Protein AF-A0A914LAG6-F1 (afdb_monomer)

Structure (mmCIF, N/CA/C/O backbone):
data_AF-A0A914LAG6-F1
#
_entry.id   AF-A0A914LAG6-F1
#
loop_
_atom_site.group_PDB
_atom_site.id
_atom_site.type_symbol
_atom_site.label_atom_id
_atom_site.label_alt_id
_atom_site.label_comp_id
_atom_site.label_asym_id
_atom_site.label_entity_id
_atom_site.label_seq_id
_atom_site.pdbx_PDB_ins_code
_atom_site.Cartn_x
_atom_site.Cartn_y
_atom_site.Cartn_z
_atom_site.occupancy
_atom_site.B_iso_or_equiv
_atom_site.auth_seq_id
_atom_site.auth_comp_id
_atom_site.auth_asym_id
_atom_site.auth_atom_id
_atom_site.pdbx_PDB_model_num
ATOM 1 N N . MET A 1 1 ? -37.462 -27.173 -1.523 1.00 44.88 1 MET A N 1
ATOM 2 C CA . MET A 1 1 ? -37.399 -26.013 -2.437 1.00 44.88 1 MET A CA 1
ATOM 3 C C . MET A 1 1 ? -36.497 -24.870 -1.953 1.00 44.88 1 MET A C 1
ATOM 5 O O . MET A 1 1 ? -36.162 -24.031 -2.770 1.00 44.88 1 MET A O 1
ATOM 9 N N . ALA A 1 2 ? -36.039 -24.822 -0.689 1.00 43.31 2 ALA A N 1
ATOM 10 C CA . ALA A 1 2 ? -35.106 -23.771 -0.237 1.00 43.31 2 ALA A CA 1
ATOM 11 C C . ALA A 1 2 ? -33.643 -23.971 -0.700 1.00 43.31 2 ALA A C 1
ATOM 13 O O . ALA A 1 2 ? -32.907 -22.998 -0.812 1.00 43.31 2 ALA A O 1
ATOM 14 N N . CYS A 1 3 ? -33.227 -25.206 -1.017 1.00 47.69 3 CYS A N 1
ATOM 15 C CA . CYS A 1 3 ? -31.874 -25.479 -1.523 1.00 47.69 3 CYS A CA 1
ATOM 16 C C . CYS A 1 3 ? -31.691 -25.149 -3.015 1.00 47.69 3 CYS A C 1
ATOM 18 O O . CYS A 1 3 ? -30.562 -24.953 -3.446 1.00 47.69 3 CYS A O 1
ATOM 20 N N . ASP A 1 4 ? -32.769 -25.044 -3.799 1.00 41.31 4 ASP A N 1
ATOM 21 C CA . ASP A 1 4 ? -32.666 -24.804 -5.249 1.00 41.31 4 ASP A CA 1
ATOM 22 C C . ASP A 1 4 ? -32.461 -23.319 -5.584 1.00 41.31 4 ASP A C 1
ATOM 24 O O . ASP A 1 4 ? -31.810 -22.982 -6.569 1.00 41.31 4 ASP A O 1
ATOM 28 N N . ILE A 1 5 ? -32.927 -22.420 -4.711 1.00 46.31 5 ILE A N 1
ATOM 29 C CA . ILE A 1 5 ? -32.699 -20.970 -4.827 1.00 46.31 5 ILE A CA 1
ATOM 30 C C . ILE A 1 5 ? -31.220 -20.625 -4.570 1.00 46.31 5 ILE A C 1
ATOM 32 O O . ILE A 1 5 ? -30.685 -19.700 -5.179 1.00 46.31 5 ILE A O 1
ATOM 36 N N . PHE A 1 6 ? -30.540 -21.411 -3.727 1.00 51.00 6 PHE A N 1
ATOM 37 C CA . PHE A 1 6 ? -29.132 -21.230 -3.355 1.00 51.00 6 PHE A CA 1
ATOM 38 C C . PHE A 1 6 ? -28.172 -21.347 -4.551 1.00 51.00 6 PHE A C 1
ATOM 40 O O . PHE A 1 6 ? -27.209 -20.590 -4.636 1.00 51.00 6 PHE A O 1
ATOM 47 N N . TYR A 1 7 ? -28.449 -22.249 -5.498 1.00 56.22 7 TYR A N 1
ATOM 48 C CA . TYR A 1 7 ? -27.591 -22.459 -6.672 1.00 56.22 7 TYR A CA 1
ATOM 49 C C . TYR A 1 7 ? -27.936 -21.559 -7.863 1.00 56.22 7 TYR A C 1
ATOM 51 O O . TYR A 1 7 ? -27.130 -21.436 -8.782 1.00 56.22 7 TYR A O 1
ATOM 59 N N . GLN A 1 8 ? -29.116 -20.936 -7.862 1.00 53.81 8 GLN A N 1
ATOM 60 C CA . GLN A 1 8 ? -29.629 -20.229 -9.036 1.00 53.81 8 GLN A CA 1
ATOM 61 C C . GLN A 1 8 ? -29.354 -18.722 -9.028 1.00 53.81 8 GLN A C 1
ATOM 63 O O . GLN A 1 8 ? -29.340 -18.130 -10.101 1.00 53.81 8 GLN A O 1
ATOM 68 N N . ASN A 1 9 ? -29.106 -18.091 -7.871 1.00 42.66 9 ASN A N 1
ATOM 69 C CA . ASN A 1 9 ? -28.839 -16.647 -7.803 1.00 42.66 9 ASN A CA 1
ATOM 70 C C . ASN A 1 9 ? -27.896 -16.254 -6.641 1.00 42.66 9 ASN A C 1
ATOM 72 O O . ASN A 1 9 ? -28.368 -15.855 -5.574 1.00 42.66 9 ASN A O 1
ATOM 76 N N . PRO A 1 10 ? -26.561 -16.266 -6.844 1.00 48.47 10 PRO A N 1
ATOM 77 C CA . PRO A 1 10 ? -25.586 -15.747 -5.870 1.00 48.47 10 PRO A CA 1
ATOM 78 C C . PRO A 1 10 ? -25.784 -14.254 -5.545 1.00 48.47 10 PRO A C 1
ATOM 80 O O . PRO A 1 10 ? -25.379 -13.768 -4.493 1.00 48.47 10 PRO A O 1
ATOM 83 N N . SER A 1 11 ? -26.442 -13.523 -6.445 1.00 48.19 11 SER A N 1
ATOM 84 C CA . SER A 1 11 ? -26.785 -12.105 -6.336 1.00 48.19 11 SER A CA 1
ATOM 85 C C . SER A 1 11 ? -27.865 -11.807 -5.292 1.00 48.19 11 SER A C 1
ATOM 87 O O . SER A 1 11 ? -27.991 -10.657 -4.881 1.00 48.19 11 SER A O 1
ATOM 89 N N . TYR A 1 12 ? -28.604 -12.801 -4.789 1.00 43.50 12 TYR A N 1
ATOM 90 C CA . TYR A 1 12 ? -29.643 -12.565 -3.776 1.00 43.50 12 TYR A CA 1
ATOM 91 C C . TYR A 1 12 ? -29.070 -12.113 -2.420 1.00 43.50 12 TYR A C 1
ATOM 93 O O . TYR A 1 12 ? -29.746 -11.430 -1.655 1.00 43.50 12 TYR A O 1
ATOM 101 N N . PHE A 1 13 ? -27.796 -12.412 -2.137 1.00 47.34 13 PHE A N 1
ATOM 102 C CA . PHE A 1 13 ? -27.127 -11.940 -0.919 1.00 47.34 13 PHE A CA 1
ATOM 103 C C . PHE A 1 13 ? -26.804 -10.438 -0.950 1.00 47.34 13 PHE A C 1
ATOM 105 O O . PHE A 1 13 ? -26.537 -9.845 0.089 1.00 47.34 13 PHE A O 1
ATOM 112 N N . SER A 1 14 ? -26.868 -9.795 -2.121 1.00 44.94 14 SER A N 1
ATOM 113 C CA . SER A 1 14 ? -26.611 -8.353 -2.237 1.00 44.94 14 SER A CA 1
ATOM 114 C C . SER A 1 14 ? -27.763 -7.479 -1.715 1.00 44.94 14 SER A C 1
ATOM 116 O O . SER A 1 14 ? -27.621 -6.261 -1.655 1.00 44.94 14 SER A O 1
ATOM 118 N N . GLN A 1 15 ? -28.891 -8.084 -1.318 1.00 41.22 15 GLN A N 1
ATOM 119 C CA . GLN A 1 15 ? -30.105 -7.369 -0.903 1.00 41.22 15 GLN A CA 1
ATOM 120 C C . GLN A 1 15 ? -30.635 -7.754 0.490 1.00 41.22 15 GLN A C 1
ATOM 122 O O . GLN A 1 15 ? -31.699 -7.280 0.880 1.00 41.22 15 GLN A O 1
ATOM 127 N N . VAL A 1 16 ? -29.906 -8.561 1.272 1.00 43.44 16 VAL A N 1
ATOM 128 C CA . VAL A 1 16 ? -30.288 -8.893 2.659 1.00 43.44 16 VAL A CA 1
ATOM 129 C C . VAL A 1 16 ? -29.425 -8.072 3.630 1.00 43.44 16 VAL A C 1
ATOM 131 O O . VAL A 1 16 ? -28.269 -8.401 3.869 1.00 43.44 16 VAL A O 1
ATOM 134 N N . ASP A 1 17 ? -29.995 -6.968 4.126 1.00 48.69 17 ASP A N 1
ATOM 135 C CA . ASP A 1 17 ? -29.461 -6.019 5.125 1.00 48.69 17 ASP A CA 1
ATOM 136 C C . ASP A 1 17 ? -28.016 -5.520 4.908 1.00 48.69 17 ASP A C 1
ATOM 138 O O . ASP A 1 17 ? -27.052 -5.872 5.598 1.00 48.69 17 ASP A O 1
ATOM 142 N N . SER A 1 18 ? -27.875 -4.594 3.958 1.00 56.25 18 SER A N 1
ATOM 143 C CA . SER A 1 18 ? -26.639 -3.846 3.697 1.00 56.25 18 SER A CA 1
ATOM 144 C C . SER A 1 18 ? -26.367 -2.711 4.698 1.00 56.25 18 SER A C 1
ATOM 146 O O . SER A 1 18 ? -25.380 -1.994 4.539 1.00 56.25 18 SER A O 1
ATOM 148 N N . SER A 1 19 ? -27.212 -2.499 5.714 1.00 77.44 19 SER A N 1
ATOM 149 C CA . SER A 1 19 ? -26.984 -1.440 6.702 1.00 77.44 19 SER A CA 1
ATOM 150 C C . SER A 1 19 ? -25.989 -1.890 7.770 1.00 77.44 19 SER A C 1
ATOM 152 O O . SER A 1 19 ? -26.191 -2.905 8.434 1.00 77.44 19 SER A O 1
ATOM 154 N N . VAL A 1 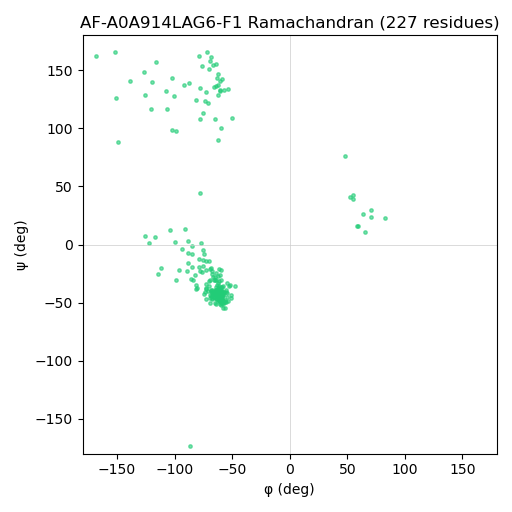20 ? -24.921 -1.119 7.953 1.00 89.94 20 VAL A N 1
ATOM 155 C CA . VAL A 1 20 ? -23.976 -1.287 9.062 1.00 89.94 20 VAL A CA 1
ATOM 156 C C . VAL A 1 20 ? -24.649 -0.853 10.362 1.00 89.94 20 VAL A C 1
ATOM 158 O O . VAL A 1 20 ? -25.080 0.294 10.488 1.00 89.94 20 VAL A O 1
ATOM 161 N N . ASP A 1 21 ? -24.740 -1.756 11.342 1.00 95.06 21 ASP A N 1
ATOM 162 C CA . ASP A 1 21 ? -25.237 -1.408 12.673 1.00 95.06 21 ASP A CA 1
ATOM 163 C C . ASP A 1 21 ? -24.157 -0.623 13.428 1.00 95.06 21 ASP A C 1
ATOM 165 O O . ASP A 1 21 ? -23.102 -1.150 13.794 1.00 95.06 21 ASP A O 1
ATOM 169 N N . THR A 1 22 ? -24.433 0.656 13.689 1.00 93.75 22 THR A N 1
ATOM 170 C CA . THR A 1 22 ? -23.490 1.556 14.360 1.00 93.75 22 THR A CA 1
ATOM 171 C C . THR A 1 22 ? -23.101 1.062 15.754 1.00 93.75 22 THR A C 1
ATOM 173 O O . THR A 1 22 ? -21.947 1.188 16.141 1.00 93.75 22 THR A O 1
ATOM 176 N N . ARG A 1 23 ? -24.015 0.457 16.522 1.00 95.31 23 ARG A N 1
ATOM 177 C CA . ARG A 1 23 ? -23.696 -0.033 17.873 1.00 95.31 23 ARG A CA 1
ATOM 178 C C . ARG A 1 23 ? -22.784 -1.251 17.816 1.00 95.31 23 ARG A C 1
ATOM 180 O O . ARG A 1 23 ? -21.867 -1.360 18.631 1.00 95.31 23 ARG A O 1
ATOM 187 N N . ARG A 1 24 ? -23.016 -2.159 16.864 1.00 96.69 24 ARG A N 1
ATOM 188 C CA . ARG A 1 24 ? -22.138 -3.320 16.648 1.00 96.69 24 ARG A CA 1
ATOM 189 C C . ARG A 1 24 ? -20.758 -2.884 16.175 1.00 96.69 24 ARG A C 1
ATOM 191 O O . ARG A 1 24 ? -19.765 -3.375 16.704 1.00 96.69 24 ARG A O 1
ATOM 198 N N . LEU A 1 25 ? -20.696 -1.905 15.274 1.00 96.69 25 LEU A N 1
ATOM 199 C CA . LEU A 1 25 ? -19.443 -1.317 14.810 1.00 96.69 25 LEU A CA 1
ATOM 200 C C . LEU A 1 25 ? -18.630 -0.695 15.960 1.00 96.69 25 LEU A C 1
ATOM 202 O O . LEU A 1 25 ? -17.412 -0.865 16.024 1.00 96.69 25 LEU A O 1
ATOM 206 N N . ASP A 1 26 ? -19.293 -0.036 16.910 1.00 96.19 26 ASP A N 1
ATOM 207 C CA . ASP A 1 26 ? -18.639 0.562 18.081 1.00 96.19 26 ASP A CA 1
ATOM 208 C C . ASP A 1 26 ? -18.028 -0.495 18.989 1.00 96.19 26 ASP A C 1
ATOM 210 O O . ASP A 1 26 ? -16.880 -0.372 19.419 1.00 96.19 26 ASP A O 1
ATOM 214 N N . GLN A 1 27 ? -18.781 -1.564 19.246 1.00 97.50 27 GLN A N 1
ATOM 215 C CA . GLN A 1 27 ? -18.299 -2.712 20.010 1.00 97.50 27 GLN A CA 1
ATOM 216 C C . GLN A 1 27 ? -17.146 -3.413 19.287 1.00 97.50 27 GLN A C 1
ATOM 218 O O . GLN A 1 27 ? -16.170 -3.818 19.923 1.00 97.50 27 GLN A O 1
ATOM 223 N N . PHE A 1 28 ? -17.231 -3.517 17.960 1.00 97.94 28 PHE A N 1
ATOM 224 C CA . PHE A 1 28 ? -16.189 -4.098 17.127 1.00 97.94 28 PHE A CA 1
ATOM 225 C C . PHE A 1 28 ? -14.883 -3.305 17.232 1.00 97.94 28 PHE A C 1
ATOM 227 O O . PHE A 1 28 ? -13.837 -3.900 17.484 1.00 97.94 28 PHE A O 1
ATOM 234 N N . PHE A 1 29 ? -14.937 -1.973 17.145 1.00 98.31 29 PHE A N 1
ATOM 235 C CA . PHE A 1 29 ? -13.773 -1.117 17.377 1.00 98.31 29 PHE A CA 1
ATOM 236 C C . PHE A 1 29 ? -13.228 -1.269 18.807 1.00 98.31 29 PHE A C 1
ATOM 238 O O . PHE A 1 29 ? -12.030 -1.491 19.008 1.00 98.31 29 PHE A O 1
ATOM 245 N N . GLN A 1 30 ? -14.110 -1.216 19.810 1.00 97.81 30 GLN A N 1
ATOM 246 C CA . GLN A 1 30 ? -13.733 -1.245 21.225 1.00 97.81 30 GLN A CA 1
ATOM 247 C C . GLN A 1 30 ? -13.055 -2.557 21.648 1.00 97.81 30 GLN A C 1
ATOM 249 O O . GLN A 1 30 ? -12.266 -2.563 22.591 1.00 97.81 30 GLN A O 1
ATOM 254 N N . LYS A 1 31 ? -13.310 -3.662 20.934 1.00 97.88 31 LYS A N 1
ATOM 255 C CA . LYS A 1 31 ? -12.625 -4.951 21.133 1.00 97.88 31 LYS A CA 1
ATOM 256 C C . LYS A 1 31 ? -11.102 -4.851 20.933 1.00 97.88 31 LYS A C 1
ATOM 258 O O . LYS A 1 31 ? -10.341 -5.606 21.551 1.00 97.88 31 LYS A O 1
ATOM 263 N N . TYR A 1 32 ? -10.644 -3.941 20.072 1.00 98.19 32 TYR A N 1
ATOM 264 C CA . TYR A 1 32 ? -9.231 -3.813 19.697 1.00 98.19 32 TYR A CA 1
ATOM 265 C C . TYR A 1 32 ? -8.589 -2.503 20.149 1.00 98.19 32 TYR A C 1
ATOM 267 O O . TYR A 1 32 ? -7.372 -2.467 20.333 1.00 98.19 32 TYR A O 1
ATOM 275 N N . ALA A 1 33 ? -9.384 -1.451 20.338 1.00 97.88 33 ALA A N 1
ATOM 276 C CA . ALA A 1 33 ? -8.898 -0.144 20.749 1.00 97.88 33 ALA A CA 1
ATOM 277 C C . ALA A 1 33 ? -8.384 -0.124 22.196 1.00 97.88 33 ALA A C 1
ATOM 279 O O . ALA A 1 33 ? -8.800 -0.928 23.031 1.00 97.88 33 ALA A O 1
ATOM 280 N N . ASN A 1 34 ? -7.521 0.852 22.496 1.00 97.00 34 ASN A N 1
ATOM 281 C CA . ASN A 1 34 ? -7.048 1.151 23.850 1.00 97.00 34 ASN A CA 1
ATOM 282 C C . ASN A 1 34 ? -6.419 -0.050 24.567 1.00 97.00 34 ASN A C 1
ATOM 284 O O . ASN A 1 34 ? -6.633 -0.242 25.767 1.00 97.00 34 ASN A O 1
ATOM 288 N N . ASP A 1 35 ? -5.654 -0.871 23.842 1.00 97.31 35 ASP A N 1
ATOM 289 C CA . ASP A 1 35 ? -4.927 -1.962 24.479 1.00 97.31 35 ASP A CA 1
ATOM 290 C C . ASP A 1 35 ? -4.007 -1.407 25.584 1.00 97.31 35 ASP A C 1
ATOM 292 O O . ASP A 1 35 ? -3.273 -0.445 25.336 1.00 97.31 35 ASP A O 1
ATOM 296 N N . PRO A 1 36 ? -3.992 -1.998 26.791 1.00 96.44 36 PRO A N 1
ATOM 297 C CA . PRO A 1 36 ? -3.150 -1.514 27.881 1.00 96.44 36 PRO A CA 1
ATOM 298 C C . PRO A 1 36 ? -1.662 -1.403 27.520 1.00 96.44 36 PRO A C 1
ATOM 300 O O . PRO A 1 36 ? -0.979 -0.504 28.011 1.00 96.44 36 PRO A O 1
ATOM 303 N N . LYS A 1 37 ? -1.148 -2.286 26.652 1.00 96.50 37 LYS A N 1
ATOM 304 C CA . LYS A 1 37 ? 0.246 -2.251 26.189 1.00 96.50 37 LYS A CA 1
ATOM 305 C C . LYS A 1 37 ? 0.497 -1.105 25.214 1.00 96.50 37 LYS A C 1
ATOM 307 O O . LYS A 1 37 ? 1.572 -0.514 25.256 1.00 96.50 37 LYS A O 1
ATOM 312 N N . ASP A 1 38 ? -0.490 -0.765 24.389 1.00 96.00 38 ASP A N 1
ATOM 313 C CA . ASP A 1 38 ? -0.421 0.384 23.481 1.00 96.00 38 ASP A CA 1
ATOM 314 C C . ASP A 1 38 ? -0.455 1.699 24.275 1.00 96.00 38 ASP A C 1
ATOM 316 O O . ASP A 1 38 ? 0.377 2.584 24.064 1.00 96.00 38 ASP A O 1
ATOM 320 N N . LEU A 1 39 ? -1.338 1.797 25.275 1.00 94.75 39 LEU A N 1
ATOM 321 C CA . LEU A 1 39 ? -1.408 2.959 26.169 1.00 94.75 39 LEU A CA 1
ATOM 322 C C . LEU A 1 39 ? -0.109 3.152 26.967 1.00 94.75 39 LEU A C 1
ATOM 324 O O . LEU A 1 39 ? 0.378 4.275 27.100 1.00 94.75 39 LEU A O 1
ATOM 328 N N . ALA A 1 40 ? 0.502 2.064 27.451 1.00 95.38 40 ALA A N 1
ATOM 329 C CA . ALA A 1 40 ? 1.799 2.110 28.131 1.00 95.38 40 ALA A CA 1
ATOM 330 C C . ALA A 1 40 ? 2.932 2.626 27.220 1.00 95.38 40 ALA A C 1
ATOM 332 O O . ALA A 1 40 ? 3.893 3.224 27.705 1.00 95.38 40 ALA A O 1
ATOM 333 N N . GLN A 1 41 ? 2.803 2.440 25.904 1.00 93.56 41 GLN A N 1
ATOM 334 C CA . GLN A 1 41 ? 3.723 2.951 24.884 1.00 93.56 41 GLN A CA 1
ATOM 335 C C . GLN A 1 41 ? 3.331 4.339 24.352 1.00 93.56 41 GLN A C 1
ATOM 337 O O . GLN A 1 41 ? 3.914 4.809 23.377 1.00 93.56 41 GLN A O 1
ATOM 342 N N . LYS A 1 42 ? 2.403 5.032 25.029 1.00 93.38 42 LYS A N 1
ATOM 343 C CA . LYS A 1 42 ? 1.913 6.376 24.682 1.00 93.38 42 LYS A CA 1
ATOM 344 C C . LYS A 1 42 ? 1.186 6.455 23.333 1.00 93.38 42 LYS A C 1
ATOM 346 O O . LYS A 1 42 ? 1.142 7.531 22.739 1.00 93.38 42 LYS A O 1
ATOM 351 N N . VAL A 1 43 ? 0.587 5.357 22.867 1.00 92.69 43 VAL A N 1
ATOM 352 C CA . VAL A 1 43 ? -0.413 5.434 21.792 1.00 92.69 43 VAL A CA 1
ATOM 353 C C . VAL A 1 43 ? -1.616 6.227 22.308 1.00 92.69 43 VAL A C 1
ATOM 355 O O . VAL A 1 43 ? -2.046 6.056 23.451 1.00 92.69 43 VAL A O 1
ATOM 358 N N . GLU A 1 44 ? -2.137 7.127 21.477 1.00 93.69 44 GLU A N 1
ATOM 359 C CA . GLU A 1 44 ? -3.284 7.971 21.818 1.00 93.69 44 GLU A CA 1
ATOM 360 C C . GLU A 1 44 ? -4.528 7.119 22.137 1.00 93.69 44 GLU A C 1
ATOM 362 O O . GLU A 1 44 ? -4.813 6.123 21.467 1.00 93.69 44 GLU A O 1
ATOM 367 N N . ASN A 1 45 ? -5.297 7.534 23.148 1.00 94.62 45 ASN A N 1
ATOM 368 C CA . ASN A 1 45 ? -6.593 6.929 23.459 1.00 94.62 45 ASN A CA 1
ATOM 369 C C . ASN A 1 45 ? -7.562 7.122 22.274 1.00 94.62 45 ASN A C 1
ATOM 371 O O . ASN A 1 45 ? -7.512 8.133 21.576 1.00 94.62 45 ASN A O 1
ATOM 375 N N . GLY A 1 46 ? -8.454 6.161 22.052 1.00 95.81 46 GLY A N 1
ATOM 376 C CA . GLY A 1 46 ? -9.381 6.143 20.924 1.00 95.81 46 GLY A CA 1
ATOM 377 C C . GLY A 1 46 ? -8.751 5.598 19.642 1.00 95.81 46 GLY A C 1
ATOM 378 O O . GLY A 1 46 ? -9.238 5.896 18.549 1.00 95.81 46 GLY A O 1
ATOM 379 N N . ARG A 1 47 ? -7.678 4.803 19.761 1.00 97.88 47 ARG A N 1
ATOM 380 C CA . ARG A 1 47 ? -7.015 4.134 18.636 1.00 97.88 47 ARG A CA 1
ATOM 381 C C . ARG A 1 47 ? -6.877 2.634 18.875 1.00 97.88 47 ARG A C 1
ATOM 383 O O . ARG A 1 47 ? -6.689 2.171 20.001 1.00 97.88 47 ARG A O 1
ATOM 390 N N . ILE A 1 48 ? -6.927 1.878 17.788 1.00 98.38 48 ILE A N 1
ATOM 391 C CA . ILE A 1 48 ? -6.339 0.543 17.702 1.00 98.38 48 ILE A CA 1
ATOM 392 C C . ILE A 1 48 ? -4.844 0.773 17.502 1.00 98.38 48 ILE A C 1
ATOM 394 O O . ILE A 1 48 ? -4.461 1.252 16.440 1.00 98.38 48 ILE A O 1
ATOM 398 N N . GLY A 1 49 ? -4.030 0.503 18.523 1.00 97.56 49 GLY A N 1
ATOM 399 C CA . GLY A 1 49 ? -2.571 0.588 18.439 1.00 97.56 49 GLY A CA 1
ATOM 400 C C . GLY A 1 49 ? -1.932 -0.711 17.933 1.00 97.56 49 GLY A C 1
ATOM 401 O O . GLY A 1 49 ? -2.656 -1.639 17.563 1.00 97.56 49 GLY A O 1
ATOM 402 N N . PRO A 1 50 ? -0.592 -0.823 17.935 1.00 96.88 50 PRO A N 1
ATOM 403 C CA . PRO A 1 50 ? 0.112 -1.999 17.420 1.00 96.88 50 PRO A CA 1
ATOM 404 C C . PRO A 1 50 ? -0.333 -3.336 18.039 1.00 96.88 50 PRO A C 1
ATOM 406 O O . PRO A 1 50 ? -0.529 -4.316 17.317 1.00 96.88 50 PRO A O 1
ATOM 409 N N . HIS A 1 51 ? -0.554 -3.405 19.355 1.00 97.44 51 HIS A N 1
ATOM 410 C CA . HIS A 1 51 ? -1.027 -4.630 20.011 1.00 97.44 51 HIS A CA 1
ATOM 411 C C . HIS A 1 51 ? -2.500 -4.912 19.696 1.00 97.44 51 HIS A C 1
ATOM 413 O O . HIS A 1 51 ? -2.880 -6.075 19.506 1.00 97.44 51 HIS A O 1
ATOM 419 N N . GLY A 1 52 ? -3.326 -3.865 19.612 1.00 98.00 52 GLY A N 1
ATOM 420 C CA . GLY A 1 52 ? -4.691 -3.937 19.087 1.00 98.00 52 GLY A CA 1
ATOM 421 C C . GLY A 1 52 ? -4.741 -4.505 17.667 1.00 98.00 52 GLY A C 1
ATOM 422 O O . GLY A 1 52 ? -5.498 -5.440 17.396 1.00 98.00 52 GLY A O 1
ATOM 423 N N . MET A 1 53 ? -3.876 -3.996 16.790 1.00 97.94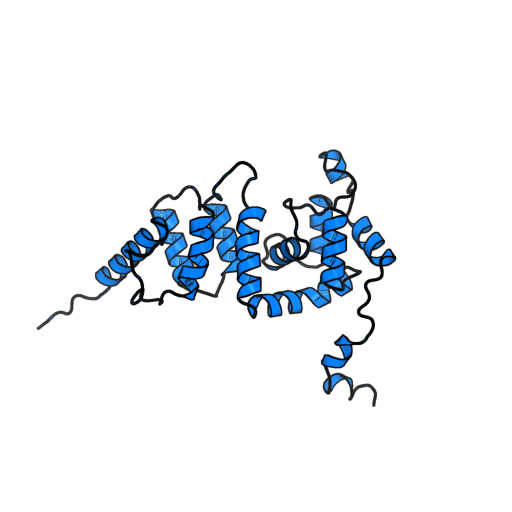 53 MET A N 1
ATOM 424 C CA . MET A 1 53 ? -3.766 -4.358 15.379 1.00 97.94 53 MET A CA 1
ATOM 425 C C . MET A 1 53 ? -3.399 -5.831 15.197 1.00 97.94 53 MET A C 1
ATOM 427 O O . MET A 1 53 ? -4.031 -6.527 14.407 1.00 97.94 53 MET A O 1
ATOM 431 N N . VAL A 1 54 ? -2.435 -6.345 15.970 1.00 97.25 54 VAL A N 1
ATOM 432 C CA . VAL A 1 54 ? -2.061 -7.769 15.920 1.00 97.25 54 VAL A CA 1
ATOM 433 C C . VAL A 1 54 ? -3.258 -8.667 16.235 1.00 97.25 54 VAL A C 1
ATOM 435 O O . VAL A 1 54 ? -3.483 -9.660 15.543 1.00 97.25 54 VAL A O 1
ATOM 438 N N . ARG A 1 55 ? -4.065 -8.325 17.249 1.00 97.88 55 ARG A N 1
ATOM 439 C CA . ARG A 1 55 ? -5.285 -9.091 17.556 1.00 97.88 55 ARG A CA 1
ATOM 440 C C . ARG A 1 55 ? -6.334 -8.954 16.459 1.00 97.88 55 ARG A C 1
ATOM 442 O O . ARG A 1 55 ? -6.964 -9.950 16.117 1.00 97.88 55 ARG A O 1
ATOM 449 N N . PHE A 1 56 ? -6.516 -7.746 15.933 1.00 98.25 56 PHE A N 1
ATOM 450 C CA . PHE A 1 56 ? -7.466 -7.459 14.863 1.00 98.25 56 PHE A CA 1
ATOM 451 C C . PHE A 1 56 ? -7.169 -8.300 13.618 1.00 98.25 56 PHE A C 1
ATOM 453 O O . PHE A 1 56 ? -8.020 -9.072 13.182 1.00 98.25 56 PHE A O 1
ATOM 460 N N . LEU A 1 57 ? -5.938 -8.244 13.107 1.00 98.00 57 LEU A N 1
ATOM 461 C CA . LEU A 1 57 ? -5.525 -9.004 11.926 1.00 98.00 57 LEU A CA 1
ATOM 462 C C . LEU A 1 57 ? -5.560 -10.518 12.166 1.00 98.00 57 LEU A C 1
ATOM 464 O O . LEU A 1 57 ? -6.028 -11.264 11.306 1.00 98.00 57 LEU A O 1
ATOM 468 N N . ARG A 1 58 ? -5.162 -10.981 13.359 1.00 97.56 58 ARG A N 1
ATOM 469 C CA . ARG A 1 58 ? -5.257 -12.399 13.736 1.00 97.56 58 ARG A CA 1
ATOM 470 C C . ARG A 1 58 ? -6.697 -12.909 13.695 1.00 97.56 58 ARG A C 1
ATOM 472 O O . ARG A 1 58 ? -6.935 -13.978 13.142 1.00 97.56 58 ARG A O 1
ATOM 479 N N . ASP A 1 59 ? -7.649 -12.171 14.261 1.00 97.38 59 ASP A N 1
ATOM 480 C CA . ASP A 1 59 ? -9.059 -12.579 14.271 1.00 97.38 59 ASP A CA 1
ATOM 481 C C . ASP A 1 59 ? -9.644 -12.613 12.840 1.00 97.38 59 ASP A C 1
ATOM 483 O O . ASP A 1 59 ? -10.474 -13.470 12.520 1.00 97.38 59 ASP A O 1
ATOM 487 N N . LEU A 1 60 ? -9.151 -11.752 11.942 1.00 97.44 60 LEU A N 1
ATOM 488 C CA . LEU A 1 60 ? -9.474 -11.799 10.511 1.00 97.44 60 LEU A CA 1
ATOM 489 C C . LEU A 1 60 ? -8.755 -12.931 9.759 1.00 97.44 60 LEU A C 1
ATOM 491 O O . LEU A 1 60 ? -9.205 -13.330 8.686 1.00 97.44 60 LEU A O 1
ATOM 495 N N . GLY A 1 61 ? -7.684 -13.499 10.318 1.00 96.69 61 GLY A N 1
ATOM 496 C CA . GLY A 1 61 ? -6.811 -14.449 9.623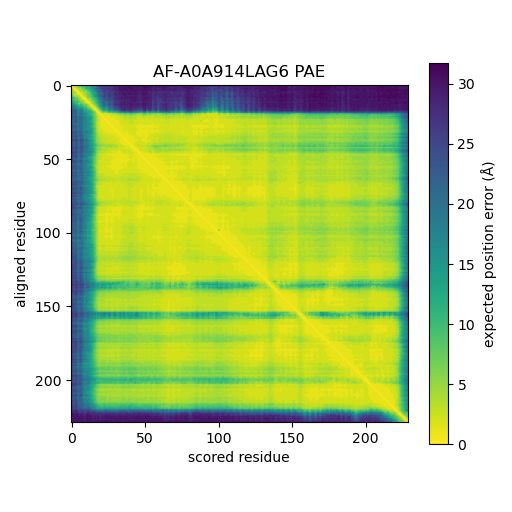 1.00 96.69 61 GLY A CA 1
ATOM 497 C C . GLY A 1 61 ? -5.963 -13.790 8.533 1.00 96.69 61 GLY A C 1
ATOM 498 O O . GLY A 1 61 ? -5.658 -14.430 7.532 1.00 96.69 61 GLY A O 1
ATOM 499 N N . VAL A 1 62 ? -5.627 -12.511 8.706 1.00 97.12 62 VAL A N 1
ATOM 500 C CA . VAL A 1 62 ? -4.820 -11.722 7.772 1.00 97.12 62 VAL A CA 1
ATOM 501 C C . VAL A 1 62 ? -3.387 -11.652 8.285 1.00 97.12 62 VAL A C 1
ATOM 503 O O . VAL A 1 62 ? -3.150 -11.270 9.431 1.00 97.12 62 VAL A O 1
ATOM 506 N N . ASP A 1 63 ? -2.425 -11.997 7.432 1.00 95.38 63 ASP A N 1
ATOM 507 C CA . ASP A 1 63 ? -1.012 -11.817 7.754 1.00 95.38 63 ASP A CA 1
ATOM 508 C C . ASP A 1 63 ? -0.639 -10.316 7.707 1.00 95.38 63 ASP A C 1
ATOM 510 O O . ASP A 1 63 ? -0.972 -9.652 6.718 1.00 95.38 63 ASP A O 1
ATOM 514 N N . PRO A 1 64 ? 0.046 -9.754 8.726 1.00 92.94 64 PRO A N 1
ATOM 515 C CA . PRO A 1 64 ? 0.378 -8.325 8.784 1.00 92.94 64 PRO A CA 1
ATOM 516 C C . PRO A 1 64 ? 1.264 -7.807 7.650 1.00 92.94 64 PRO A C 1
ATOM 518 O O . PRO A 1 64 ? 1.274 -6.606 7.391 1.00 92.94 64 PRO A O 1
ATOM 521 N N . THR A 1 65 ? 2.000 -8.693 6.981 1.00 91.75 65 THR A N 1
ATOM 522 C CA . THR A 1 65 ? 2.883 -8.362 5.854 1.00 91.75 65 THR A CA 1
ATOM 523 C C . THR A 1 65 ? 2.245 -8.672 4.499 1.00 91.75 65 THR A C 1
ATOM 525 O O . THR A 1 65 ? 2.859 -8.470 3.455 1.00 91.75 65 THR A O 1
ATOM 528 N N . SER A 1 66 ? 0.995 -9.143 4.488 1.00 94.19 66 SER A N 1
ATOM 529 C CA . SER A 1 66 ? 0.282 -9.479 3.258 1.00 94.19 66 SER A CA 1
ATOM 530 C C . SER A 1 66 ? -0.282 -8.261 2.531 1.00 94.19 66 SER A C 1
ATOM 532 O O . SER A 1 66 ? -0.540 -7.199 3.104 1.00 94.19 66 SER A O 1
ATOM 534 N N . ARG A 1 67 ? -0.603 -8.467 1.249 1.00 94.81 67 ARG A N 1
ATOM 535 C CA . ARG A 1 67 ? -1.353 -7.502 0.435 1.00 94.81 67 ARG A CA 1
ATOM 536 C C . ARG A 1 67 ? -2.683 -7.130 1.079 1.00 94.81 67 ARG A C 1
ATOM 538 O O . ARG A 1 67 ? -3.046 -5.960 1.071 1.00 94.81 67 ARG A O 1
ATOM 545 N N . MET A 1 68 ? -3.371 -8.094 1.687 1.00 96.12 68 MET A N 1
ATOM 546 C CA . MET A 1 68 ? -4.653 -7.858 2.343 1.00 96.12 68 MET A CA 1
ATOM 547 C C . MET A 1 68 ? -4.544 -6.871 3.514 1.00 96.12 68 MET A C 1
ATOM 549 O O . MET A 1 68 ? -5.411 -6.013 3.670 1.00 96.12 68 MET A O 1
ATOM 553 N N . ALA A 1 69 ? -3.467 -6.931 4.306 1.00 96.25 69 ALA A N 1
ATOM 554 C CA . ALA A 1 69 ? -3.234 -5.954 5.372 1.00 96.25 69 ALA A CA 1
ATOM 555 C C . ALA A 1 69 ? -3.065 -4.530 4.810 1.00 96.25 69 ALA A C 1
ATOM 557 O O . ALA A 1 69 ? -3.637 -3.576 5.340 1.00 96.25 69 ALA A O 1
ATOM 558 N N . LEU A 1 70 ? -2.349 -4.392 3.690 1.00 96.50 70 LEU A N 1
ATOM 559 C CA . LEU A 1 70 ? -2.185 -3.113 2.998 1.00 96.50 70 LEU A CA 1
ATOM 560 C C . LEU A 1 70 ? -3.499 -2.615 2.367 1.00 96.50 70 LEU A C 1
ATOM 562 O O . LEU A 1 70 ? -3.803 -1.425 2.447 1.00 96.50 70 LEU A O 1
ATOM 566 N N . ILE A 1 71 ? -4.307 -3.514 1.792 1.00 97.00 71 ILE A N 1
ATOM 567 C CA . ILE A 1 71 ? -5.649 -3.201 1.271 1.00 97.00 71 ILE A CA 1
ATOM 568 C C . ILE A 1 71 ? -6.550 -2.685 2.393 1.00 97.00 71 ILE A C 1
ATOM 570 O O . ILE A 1 71 ? -7.236 -1.684 2.203 1.00 97.00 71 ILE A O 1
ATOM 574 N N . LEU A 1 72 ? -6.531 -3.326 3.565 1.00 97.62 72 LEU A N 1
ATOM 575 C CA . LEU A 1 72 ? -7.277 -2.873 4.740 1.00 97.62 72 LEU A CA 1
ATOM 576 C C . LEU A 1 72 ? -6.862 -1.460 5.157 1.00 97.62 72 LEU A C 1
ATOM 578 O O . LEU A 1 72 ? -7.722 -0.592 5.291 1.00 97.62 72 LEU A O 1
ATOM 582 N N . ALA A 1 73 ? -5.559 -1.205 5.300 1.00 97.75 73 ALA A N 1
ATOM 583 C CA . ALA A 1 73 ? -5.056 0.127 5.630 1.00 97.75 73 ALA A CA 1
ATOM 584 C C . ALA A 1 73 ? -5.506 1.186 4.610 1.00 97.75 73 ALA A C 1
ATOM 586 O O . ALA A 1 73 ? -5.925 2.278 4.993 1.00 97.75 73 ALA A O 1
ATOM 587 N N . TRP A 1 74 ? -5.490 0.851 3.318 1.00 97.81 74 TRP A N 1
ATOM 588 C CA . TRP A 1 74 ? -5.954 1.737 2.252 1.00 97.81 74 TRP A CA 1
ATOM 589 C C . TRP A 1 74 ? -7.467 1.985 2.288 1.00 97.81 74 TRP A C 1
ATOM 591 O O . TRP A 1 74 ? -7.898 3.137 2.215 1.00 97.81 74 TRP A O 1
ATOM 601 N N . LYS A 1 75 ? -8.289 0.938 2.450 1.00 97.25 75 LYS A N 1
ATOM 602 C CA . LYS A 1 75 ? -9.757 1.060 2.527 1.00 97.25 75 LYS A CA 1
ATOM 603 C C . LYS A 1 75 ? -10.207 1.884 3.735 1.00 97.25 75 LYS A C 1
ATOM 605 O O . LYS A 1 75 ? -11.189 2.613 3.630 1.00 97.25 75 LYS A O 1
ATOM 610 N N . LEU A 1 76 ? -9.470 1.809 4.844 1.00 97.69 76 LEU A N 1
ATOM 611 C CA . LEU A 1 76 ? -9.689 2.625 6.044 1.00 97.69 76 LEU A CA 1
ATOM 612 C C . LEU A 1 76 ? -9.012 4.004 5.967 1.00 97.69 76 LEU A C 1
ATOM 614 O O . LEU A 1 76 ? -9.149 4.798 6.893 1.00 97.69 76 LEU A O 1
ATOM 618 N N . LYS A 1 77 ? -8.301 4.306 4.870 1.00 96.94 77 LYS A N 1
ATOM 619 C CA . LYS A 1 77 ? -7.555 5.556 4.651 1.00 96.94 77 LYS A CA 1
ATOM 620 C C . LYS A 1 77 ? -6.592 5.882 5.796 1.00 96.94 77 LYS A C 1
ATOM 622 O O . LYS A 1 77 ? -6.471 7.033 6.198 1.00 96.94 77 LYS A O 1
ATOM 627 N N . ALA A 1 78 ? -5.911 4.859 6.300 1.00 96.94 78 ALA A N 1
ATOM 628 C CA . ALA A 1 78 ? -5.069 4.970 7.475 1.00 96.94 78 ALA A CA 1
ATOM 629 C C . ALA A 1 78 ? -3.901 5.941 7.269 1.00 96.94 78 ALA A C 1
ATOM 631 O O . ALA A 1 78 ? -3.121 5.816 6.322 1.00 96.94 78 ALA A O 1
ATOM 632 N N . GLU A 1 79 ? -3.755 6.881 8.195 1.00 93.31 79 GLU A N 1
ATOM 633 C CA . GLU A 1 79 ? -2.698 7.887 8.187 1.00 93.31 79 GLU A CA 1
ATOM 634 C C . GLU A 1 79 ? -1.396 7.377 8.810 1.00 93.31 79 GLU A C 1
ATOM 636 O O . GLU A 1 79 ? -0.307 7.813 8.428 1.00 93.31 79 GLU A O 1
ATOM 641 N N . ARG A 1 80 ? -1.497 6.461 9.782 1.00 91.69 80 ARG A N 1
ATOM 642 C CA . ARG A 1 80 ? -0.363 5.936 10.553 1.00 91.69 80 ARG A CA 1
ATOM 643 C C . ARG A 1 80 ? -0.231 4.429 10.361 1.00 91.69 80 ARG A C 1
ATOM 645 O O . ARG A 1 80 ? -1.219 3.695 10.334 1.00 91.69 80 ARG A O 1
ATOM 652 N N . GLN A 1 81 ? 1.007 3.959 10.240 1.00 91.69 81 GLN A N 1
ATOM 653 C CA . GLN A 1 81 ? 1.279 2.524 10.213 1.00 91.69 81 GLN A CA 1
ATOM 654 C C . GLN A 1 81 ? 0.883 1.878 11.534 1.00 91.69 81 GLN A C 1
ATOM 656 O O . GLN A 1 81 ? 1.100 2.457 12.595 1.00 91.69 81 GLN A O 1
ATOM 661 N N . CYS A 1 82 ? 0.350 0.659 11.452 1.00 91.50 82 CYS A N 1
ATOM 662 C CA . CYS A 1 82 ? 0.001 -0.161 12.614 1.00 91.50 82 CYS A CA 1
ATOM 663 C C . CYS A 1 82 ? -1.006 0.484 13.582 1.00 91.50 82 CYS A C 1
ATOM 665 O O . CYS A 1 82 ? -1.159 -0.002 14.702 1.00 91.50 82 CYS A O 1
ATOM 667 N N . GLU A 1 83 ? -1.715 1.532 13.156 1.00 95.69 83 GLU A N 1
ATOM 668 C CA . GLU A 1 83 ? -2.711 2.214 13.970 1.00 95.69 83 GLU A CA 1
ATOM 669 C C . GLU A 1 83 ? -3.955 2.577 13.162 1.00 95.69 83 GLU A C 1
ATOM 671 O O . GLU A 1 83 ? -3.843 3.084 12.049 1.00 95.69 83 GLU A O 1
ATOM 676 N N . PHE A 1 84 ? -5.134 2.434 13.768 1.00 98.00 84 PHE A N 1
ATOM 677 C CA . PHE A 1 84 ? -6.374 3.026 13.257 1.00 98.00 84 PHE A CA 1
ATOM 678 C C . PHE A 1 84 ? -7.034 3.879 14.337 1.00 98.00 84 PHE A C 1
ATOM 680 O O . PHE A 1 84 ? -7.262 3.421 15.457 1.00 98.00 84 PHE A O 1
ATOM 687 N N . SER A 1 85 ? -7.376 5.114 13.998 1.00 97.94 85 SER A N 1
ATOM 688 C CA . SER A 1 85 ? -8.302 5.937 14.768 1.00 97.94 85 SER A CA 1
ATOM 689 C C . SER A 1 85 ? -9.713 5.376 14.689 1.00 97.94 85 SER A C 1
ATOM 691 O O . SER A 1 85 ? -10.076 4.635 13.772 1.00 97.94 85 SER A O 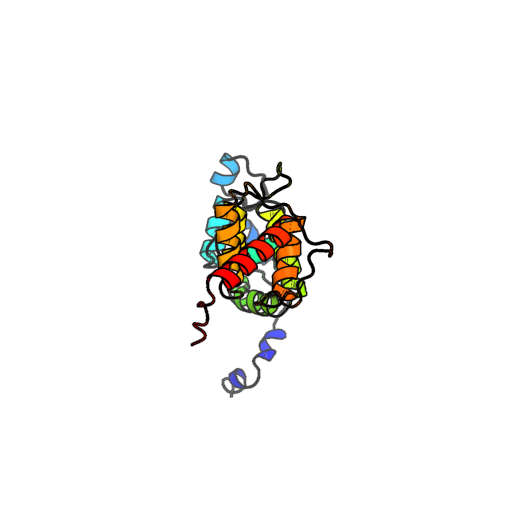1
ATOM 693 N N . GLN A 1 86 ? -10.545 5.795 15.637 1.00 97.44 86 GLN A N 1
ATOM 694 C CA . GLN A 1 86 ? -11.962 5.475 15.605 1.00 97.44 86 GLN A CA 1
ATOM 695 C C . GLN A 1 86 ? -12.655 5.976 14.327 1.00 97.44 86 GLN A C 1
ATOM 697 O O . GLN A 1 86 ? -13.521 5.278 13.807 1.00 97.44 86 GLN A O 1
ATOM 702 N N . GLN A 1 87 ? -12.272 7.147 13.805 1.00 97.44 87 GLN A N 1
ATOM 703 C CA . GLN A 1 87 ? -12.872 7.710 12.593 1.00 97.44 87 GLN A CA 1
ATOM 704 C C . GLN A 1 87 ? -12.490 6.901 11.346 1.00 97.44 87 GLN A C 1
ATOM 706 O O . GLN A 1 87 ? -13.377 6.463 10.621 1.00 97.44 87 GLN A O 1
ATOM 711 N N . GLU A 1 88 ? -11.193 6.627 11.149 1.00 98.31 88 GLU A N 1
ATOM 712 C CA . GLU A 1 88 ? -10.687 5.788 10.046 1.00 98.31 88 GLU A CA 1
ATOM 713 C C . GLU A 1 88 ? -11.374 4.416 10.038 1.00 98.31 88 GLU A C 1
ATOM 715 O O . GLU A 1 88 ? -11.842 3.942 9.001 1.00 98.31 88 GLU A O 1
ATOM 720 N N . PHE A 1 89 ? -11.495 3.797 11.217 1.00 98.25 89 PHE A N 1
ATOM 721 C CA . PHE A 1 89 ? -12.166 2.513 11.358 1.00 98.25 89 PHE A CA 1
ATOM 722 C C . PHE A 1 89 ? -13.654 2.612 11.022 1.00 98.25 89 PHE A C 1
ATOM 724 O O . PHE A 1 89 ? -14.145 1.829 10.215 1.00 98.25 89 PHE A O 1
ATOM 731 N N . ARG A 1 90 ? -14.384 3.575 11.598 1.00 96.88 90 ARG A N 1
ATOM 732 C CA . ARG A 1 90 ? -15.823 3.731 11.345 1.00 96.88 90 ARG A CA 1
ATOM 733 C C . ARG A 1 90 ? -16.116 3.980 9.871 1.00 96.88 90 ARG A C 1
ATOM 735 O O . ARG A 1 90 ? -16.969 3.303 9.304 1.00 96.88 90 ARG A O 1
ATOM 742 N N . ASP A 1 91 ? -15.414 4.921 9.252 1.00 97.12 91 ASP A N 1
ATOM 743 C CA . ASP A 1 91 ? -15.640 5.292 7.855 1.00 97.12 91 ASP A CA 1
ATOM 744 C C . ASP A 1 91 ? -15.273 4.149 6.910 1.00 97.12 91 ASP A C 1
ATOM 746 O O . ASP A 1 91 ? -16.039 3.824 6.000 1.00 97.12 91 ASP A O 1
ATOM 750 N N . GLY A 1 92 ? -14.135 3.492 7.154 1.00 97.38 92 GLY A N 1
ATOM 751 C CA . GLY A 1 92 ? -13.704 2.345 6.363 1.00 97.38 92 GLY A CA 1
ATOM 752 C C . GLY A 1 92 ? -14.670 1.168 6.473 1.00 97.38 92 GLY A C 1
ATOM 753 O O . GLY A 1 92 ? -15.051 0.591 5.459 1.00 97.38 92 GLY A O 1
ATOM 754 N N . MET A 1 93 ? -15.129 0.844 7.682 1.00 97.69 93 MET A N 1
ATOM 755 C CA . MET A 1 93 ? -16.080 -0.245 7.907 1.00 97.69 93 MET A CA 1
ATOM 756 C C . MET A 1 93 ? -17.464 0.049 7.320 1.00 97.69 93 MET A C 1
ATOM 758 O O . MET A 1 93 ? -18.052 -0.833 6.697 1.00 97.69 93 MET A O 1
ATOM 762 N N . ASN A 1 94 ? -17.948 1.292 7.423 1.00 95.56 94 ASN A N 1
ATOM 763 C CA . ASN A 1 94 ? -19.167 1.730 6.739 1.00 95.56 94 ASN A CA 1
ATOM 764 C C . ASN A 1 94 ? -19.047 1.583 5.218 1.00 95.56 94 ASN A C 1
ATOM 766 O O . ASN A 1 94 ? -19.934 1.017 4.587 1.00 95.56 94 ASN A O 1
ATOM 770 N N . SER A 1 95 ? -17.932 2.038 4.639 1.00 94.81 95 SER A N 1
ATOM 771 C CA . SER A 1 95 ? -17.647 1.916 3.203 1.00 94.81 95 SER A CA 1
ATOM 772 C C . SER A 1 95 ? -17.582 0.455 2.740 1.00 94.81 95 SER A C 1
ATOM 774 O O . SER A 1 95 ? -18.056 0.116 1.659 1.00 94.81 95 SER A O 1
ATOM 776 N N . LEU A 1 96 ? -17.034 -0.428 3.579 1.00 95.56 96 LEU A N 1
ATOM 777 C CA . LEU A 1 96 ? -16.964 -1.867 3.322 1.00 95.56 96 LEU A CA 1
ATOM 778 C C . LEU A 1 96 ? -18.285 -2.599 3.607 1.00 95.56 9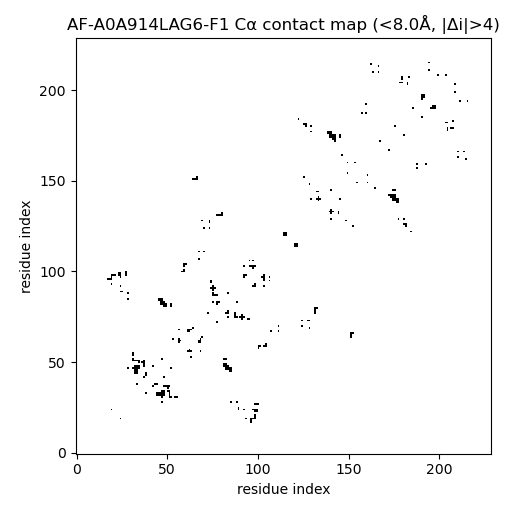6 LEU A C 1
ATOM 780 O O . LEU A 1 96 ? -18.418 -3.760 3.234 1.00 95.56 96 LEU A O 1
ATOM 784 N N . GLY A 1 97 ? -19.251 -1.968 4.276 1.00 95.56 97 GLY A N 1
ATOM 785 C CA . GLY A 1 97 ? -20.485 -2.623 4.708 1.00 95.56 97 GLY A CA 1
ATOM 786 C C . GLY A 1 97 ? -20.287 -3.627 5.853 1.00 95.56 97 GLY A C 1
ATOM 787 O O . GLY A 1 97 ? -21.100 -4.542 6.004 1.00 95.56 97 GLY A O 1
ATOM 788 N N . ALA A 1 98 ? -19.226 -3.489 6.655 1.00 96.81 98 ALA A N 1
ATOM 789 C CA . ALA A 1 98 ? -18.856 -4.417 7.723 1.00 96.81 98 ALA A CA 1
ATOM 790 C C . ALA A 1 98 ? -19.124 -3.835 9.123 1.00 96.81 98 ALA A C 1
ATOM 792 O O . ALA A 1 98 ? -18.713 -2.726 9.425 1.00 96.81 98 ALA A O 1
ATOM 793 N N . ASP A 1 99 ? -19.763 -4.596 10.010 1.00 96.25 99 ASP A N 1
ATOM 794 C CA . ASP A 1 99 ? -20.019 -4.220 11.412 1.00 96.25 99 ASP A CA 1
ATOM 795 C C . ASP A 1 99 ? -19.440 -5.232 12.422 1.00 96.25 99 ASP A C 1
ATOM 797 O O . ASP A 1 99 ? -19.590 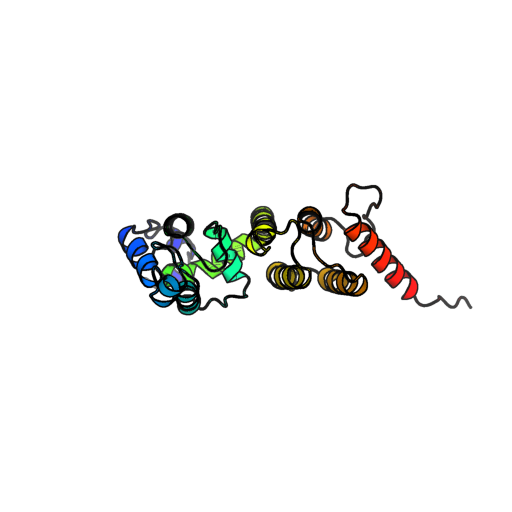-5.065 13.633 1.00 96.25 99 ASP A O 1
ATOM 801 N N . SER A 1 100 ? -18.763 -6.282 11.940 1.00 96.62 100 SER A N 1
ATOM 802 C CA . SER A 1 100 ? -18.104 -7.305 12.758 1.00 96.62 100 SER A CA 1
ATOM 803 C C . SER A 1 100 ? -16.896 -7.930 12.050 1.00 96.62 100 SER A C 1
ATOM 805 O O . SER A 1 100 ? -16.744 -7.818 10.828 1.00 96.62 100 SER A O 1
ATOM 807 N N . SER A 1 101 ? -16.054 -8.641 12.810 1.00 96.00 101 SER A N 1
ATOM 808 C CA . SER A 1 101 ? -14.909 -9.397 12.279 1.00 96.00 101 SER A CA 1
ATOM 809 C C . SER A 1 101 ? -15.330 -10.454 11.264 1.00 96.00 101 SER A C 1
ATOM 811 O O . SER A 1 101 ? -14.672 -10.634 10.244 1.00 96.00 101 SER A O 1
ATOM 813 N N . GLU A 1 102 ? -16.439 -11.140 11.526 1.00 95.62 102 GLU A N 1
ATOM 814 C CA . GLU A 1 102 ? -16.952 -12.228 10.695 1.00 95.62 102 GLU A CA 1
ATOM 815 C C . GLU A 1 102 ? -17.431 -11.685 9.350 1.00 95.62 102 GLU A C 1
ATOM 817 O O . GLU A 1 102 ? -17.053 -12.220 8.307 1.00 95.62 102 GLU A O 1
ATOM 822 N N . LYS A 1 103 ? -18.202 -10.587 9.370 1.00 96.25 103 LYS A N 1
ATOM 823 C CA . LYS A 1 103 ? -18.684 -9.929 8.152 1.00 96.25 103 LYS A CA 1
ATOM 824 C C . LYS A 1 103 ? -17.517 -9.382 7.335 1.00 96.25 103 LYS A C 1
ATOM 826 O O . LYS A 1 103 ? -17.429 -9.655 6.142 1.00 96.25 103 LYS A O 1
ATOM 831 N N . LEU A 1 104 ? -16.572 -8.691 7.981 1.00 97.50 104 LEU A N 1
ATOM 832 C CA . LEU A 1 104 ? -15.375 -8.184 7.310 1.00 97.50 104 LEU A CA 1
ATOM 833 C C . LEU A 1 104 ? -14.589 -9.319 6.643 1.00 97.50 104 LEU A C 1
ATOM 835 O O . LEU A 1 104 ? -14.296 -9.241 5.455 1.00 97.50 104 LEU A O 1
ATOM 839 N N . LYS A 1 105 ? -14.316 -10.409 7.368 1.00 96.31 105 LYS A N 1
ATOM 840 C CA . LYS A 1 105 ? -13.574 -11.568 6.853 1.00 96.31 105 LYS A CA 1
ATOM 841 C C . LYS A 1 105 ? -14.226 -12.198 5.617 1.00 96.31 105 LYS A C 1
ATOM 843 O O . LYS A 1 105 ? -13.509 -12.635 4.722 1.00 96.31 105 LYS A O 1
ATOM 848 N N . GLN A 1 106 ? -15.557 -12.229 5.547 1.00 95.50 106 GLN A N 1
ATOM 849 C CA . GLN A 1 106 ? -16.289 -12.718 4.370 1.00 95.50 106 GLN A CA 1
ATOM 850 C C . GLN A 1 106 ? -16.168 -11.778 3.161 1.00 95.50 106 GLN A C 1
ATOM 852 O O . GLN A 1 106 ? -16.170 -12.243 2.023 1.00 95.50 106 GLN A O 1
ATOM 857 N N . LEU A 1 107 ? -16.045 -10.471 3.398 1.00 95.94 107 LEU A N 1
ATOM 858 C CA . LEU A 1 107 ? -15.969 -9.451 2.350 1.00 95.94 107 LEU A CA 1
ATOM 859 C C . LEU A 1 107 ? -14.565 -9.318 1.747 1.00 95.94 107 LEU A C 1
ATOM 861 O O . LEU A 1 107 ? -14.442 -9.078 0.546 1.00 95.94 107 LEU A O 1
ATOM 865 N N . LEU A 1 108 ? -13.511 -9.499 2.551 1.00 95.25 108 LEU A N 1
ATOM 866 C CA . LEU A 1 108 ? -12.123 -9.264 2.133 1.00 95.25 108 LEU A CA 1
ATOM 867 C C . LEU A 1 108 ? -11.715 -9.958 0.818 1.00 95.25 108 LEU A C 1
ATOM 869 O O . LEU A 1 108 ? -11.159 -9.270 -0.038 1.00 95.25 108 LEU A O 1
ATOM 873 N N . PRO A 1 109 ? -12.021 -11.251 0.575 1.00 95.00 109 PRO A N 1
ATOM 874 C CA . PRO A 1 109 ? -11.650 -11.900 -0.684 1.00 95.00 109 PRO A CA 1
ATOM 875 C C . PRO A 1 109 ? -12.283 -11.250 -1.922 1.00 95.00 109 PRO A C 1
ATOM 877 O O . PRO A 1 109 ? -11.657 -11.189 -2.978 1.00 95.00 109 PRO A O 1
ATOM 880 N N . ASN A 1 110 ? -13.523 -10.761 -1.806 1.00 95.50 110 ASN A N 1
ATOM 881 C CA . ASN A 1 110 ? -14.195 -10.067 -2.906 1.00 95.50 110 ASN A CA 1
ATOM 882 C C . ASN A 1 110 ? -13.606 -8.668 -3.109 1.00 95.50 110 ASN A C 1
ATOM 884 O O . ASN A 1 110 ? -13.347 -8.289 -4.245 1.00 95.50 110 ASN A O 1
ATOM 888 N N . VAL A 1 111 ? -13.309 -7.953 -2.019 1.00 95.81 111 VAL A N 1
ATOM 889 C CA . VAL A 1 111 ? -12.664 -6.631 -2.068 1.00 95.81 111 VAL A CA 1
ATOM 890 C C . VAL A 1 111 ? -11.309 -6.691 -2.775 1.00 95.81 111 VAL A C 1
ATOM 892 O O . VAL A 1 111 ? -11.014 -5.830 -3.601 1.00 95.81 111 VAL A O 1
ATOM 895 N N . GLU A 1 112 ? -10.480 -7.693 -2.472 1.00 94.81 112 GLU A N 1
ATOM 896 C CA . GLU A 1 112 ? -9.194 -7.872 -3.153 1.00 94.81 112 GLU A CA 1
ATOM 897 C C . GLU A 1 112 ? -9.376 -8.224 -4.632 1.00 94.81 112 GLU A C 1
ATOM 899 O O . GLU A 1 112 ? -8.693 -7.644 -5.474 1.00 94.81 112 GLU A O 1
ATOM 904 N N . ARG A 1 113 ? -10.323 -9.109 -4.971 1.00 94.94 113 ARG A N 1
ATOM 905 C CA . ARG A 1 113 ? -10.606 -9.463 -6.370 1.00 94.94 113 ARG A CA 1
ATOM 906 C C . ARG A 1 113 ? -11.028 -8.243 -7.193 1.00 94.94 113 ARG A C 1
ATOM 908 O O . ARG A 1 113 ? -10.412 -7.961 -8.216 1.00 94.94 113 ARG A O 1
ATOM 915 N N . GLU A 1 114 ? -12.021 -7.494 -6.716 1.00 94.69 114 GLU A N 1
ATOM 916 C CA . GLU A 1 114 ? -12.536 -6.295 -7.392 1.00 94.69 114 GLU A CA 1
ATOM 917 C C . GLU A 1 114 ? -11.460 -5.216 -7.555 1.00 94.69 114 GLU A C 1
ATOM 919 O O . GLU A 1 114 ? -11.381 -4.553 -8.591 1.00 94.69 114 GLU A O 1
ATOM 924 N N . LEU A 1 115 ? -10.598 -5.050 -6.547 1.00 94.81 115 LEU A N 1
ATOM 925 C CA . LEU A 1 115 ? -9.462 -4.138 -6.619 1.00 94.81 115 LEU A CA 1
ATOM 926 C C . LEU A 1 115 ? -8.487 -4.544 -7.735 1.00 94.81 115 LEU A C 1
ATOM 928 O O . LEU A 1 115 ? -8.071 -3.684 -8.509 1.00 94.81 115 LEU A O 1
ATOM 932 N N . LEU A 1 116 ? -8.101 -5.820 -7.807 1.00 91.88 116 LEU A N 1
ATOM 933 C CA . LEU A 1 116 ? -7.125 -6.302 -8.792 1.00 91.88 116 LEU A CA 1
ATOM 934 C C . LEU A 1 116 ? -7.656 -6.219 -10.232 1.00 91.88 116 LEU A C 1
ATOM 936 O O . LEU A 1 116 ? -6.873 -6.026 -11.161 1.00 91.88 116 LEU A O 1
ATOM 940 N N . GLU A 1 117 ? -8.972 -6.310 -10.421 1.00 93.38 117 GLU A N 1
ATOM 941 C CA . GLU A 1 117 ? -9.630 -6.119 -11.720 1.00 93.38 117 GLU A CA 1
ATOM 942 C C . GLU A 1 117 ? -9.769 -4.631 -12.102 1.00 93.38 117 GLU A C 1
ATOM 944 O O . GLU A 1 117 ? -9.850 -4.282 -13.284 1.00 93.38 117 GLU A O 1
ATOM 949 N N . ASN A 1 118 ? -9.746 -3.723 -11.121 1.00 95.56 118 ASN A N 1
ATOM 950 C CA . ASN A 1 118 ? -9.902 -2.289 -11.333 1.00 95.56 118 ASN A CA 1
ATOM 951 C C . ASN A 1 118 ? -8.553 -1.551 -11.346 1.00 95.56 118 ASN A C 1
ATOM 953 O O . ASN A 1 118 ? -8.035 -1.122 -10.313 1.00 95.56 118 ASN A O 1
ATOM 957 N N . LYS A 1 119 ? -8.025 -1.296 -12.550 1.00 93.56 119 LYS A N 1
ATOM 958 C CA . LYS A 1 119 ? -6.744 -0.590 -12.761 1.00 93.56 119 LYS A CA 1
ATOM 959 C C . LYS A 1 119 ? -6.640 0.758 -12.032 1.00 93.56 119 LYS A C 1
ATOM 961 O O . LYS A 1 119 ? -5.554 1.111 -11.573 1.00 93.56 119 LYS A O 1
ATOM 966 N N . ASN A 1 120 ? -7.738 1.507 -11.915 1.00 96.06 120 ASN A N 1
ATOM 967 C CA . ASN A 1 120 ? -7.732 2.812 -11.249 1.00 96.06 120 ASN A CA 1
ATOM 968 C C . ASN A 1 120 ? -7.610 2.655 -9.732 1.00 96.06 120 ASN A C 1
ATOM 970 O O . ASN A 1 120 ? -6.751 3.287 -9.123 1.00 96.06 120 ASN A O 1
ATOM 974 N N . GLN A 1 121 ? -8.395 1.757 -9.130 1.00 96.12 121 GLN A N 1
ATOM 975 C CA . GLN A 1 121 ? -8.280 1.474 -7.697 1.00 96.12 121 GLN A CA 1
ATOM 976 C C . GLN A 1 121 ? -6.922 0.863 -7.343 1.00 96.12 121 GLN A C 1
ATOM 978 O O . GLN A 1 121 ? -6.320 1.239 -6.339 1.00 96.12 121 GLN A O 1
ATOM 983 N N . PHE A 1 122 ? -6.396 -0.032 -8.183 1.00 96.19 122 PHE A N 1
ATOM 984 C CA . PHE A 1 122 ? -5.058 -0.578 -7.983 1.00 96.19 122 PHE A CA 1
ATOM 985 C C . PHE A 1 122 ? -3.984 0.518 -8.026 1.00 96.19 122 PHE A C 1
ATOM 987 O O . PHE A 1 122 ? -3.102 0.554 -7.168 1.00 96.19 122 PHE A O 1
ATOM 994 N N . ARG A 1 123 ? -4.081 1.462 -8.974 1.00 96.56 123 ARG A N 1
ATOM 995 C CA . ARG A 1 123 ? -3.195 2.636 -9.039 1.00 96.56 123 ARG A CA 1
ATOM 996 C C . ARG A 1 123 ? -3.288 3.482 -7.767 1.00 96.56 123 ARG A C 1
ATOM 998 O O . ARG A 1 123 ? -2.255 3.897 -7.246 1.00 96.56 123 ARG A O 1
ATOM 1005 N N . GLU A 1 124 ? -4.488 3.719 -7.243 1.00 97.50 124 GLU A N 1
ATOM 1006 C CA . GLU A 1 124 ? -4.681 4.449 -5.983 1.00 97.50 124 GLU A CA 1
ATOM 1007 C C . GLU A 1 124 ? -4.042 3.729 -4.789 1.00 97.50 124 GLU A C 1
ATOM 1009 O O . GLU A 1 124 ? -3.326 4.366 -4.014 1.00 97.50 124 GLU A O 1
ATOM 1014 N N . LEU A 1 125 ? -4.232 2.409 -4.665 1.00 97.50 125 LEU A N 1
ATOM 1015 C CA . LEU A 1 125 ? -3.572 1.590 -3.642 1.00 97.50 125 LEU A CA 1
ATOM 1016 C C . LEU A 1 125 ? -2.047 1.673 -3.764 1.00 97.50 125 LEU A C 1
ATOM 1018 O O . LEU A 1 125 ? -1.346 1.877 -2.772 1.00 97.50 125 LEU A O 1
ATOM 1022 N N . TYR A 1 126 ? -1.528 1.538 -4.982 1.00 97.06 126 TYR A N 1
ATOM 1023 C CA . TYR A 1 126 ? -0.099 1.584 -5.258 1.00 97.06 126 TYR A CA 1
ATOM 1024 C C . TYR A 1 126 ? 0.509 2.938 -4.854 1.00 97.06 126 TYR A C 1
ATOM 1026 O O . TYR A 1 126 ? 1.554 2.990 -4.206 1.00 97.06 126 TYR A O 1
ATOM 1034 N N . GLN A 1 127 ? -0.167 4.050 -5.153 1.00 96.62 127 GLN A N 1
ATOM 1035 C CA . GLN A 1 127 ? 0.261 5.388 -4.727 1.00 96.62 127 GLN A CA 1
ATOM 1036 C C . GLN A 1 127 ? 0.107 5.613 -3.215 1.00 96.62 127 GLN A C 1
ATOM 1038 O O . GLN A 1 127 ? 0.926 6.309 -2.604 1.00 96.62 127 GLN A O 1
ATOM 1043 N N . PHE A 1 128 ? -0.938 5.047 -2.605 1.00 96.94 128 PHE A N 1
ATOM 1044 C CA . PHE A 1 128 ? -1.149 5.079 -1.160 1.00 96.94 128 PHE A CA 1
ATOM 1045 C C . PHE A 1 128 ? -0.008 4.379 -0.425 1.00 96.94 128 PHE A C 1
ATOM 1047 O O . PHE A 1 128 ? 0.551 4.964 0.504 1.00 96.94 128 PHE A O 1
ATOM 1054 N N . ALA A 1 129 ? 0.388 3.188 -0.887 1.00 96.50 129 ALA A N 1
ATOM 1055 C CA . ALA A 1 129 ? 1.459 2.400 -0.290 1.00 96.50 129 ALA A CA 1
ATOM 1056 C C . ALA A 1 129 ? 2.728 3.238 -0.107 1.00 96.50 129 ALA A C 1
ATOM 1058 O O . ALA A 1 129 ? 3.287 3.262 0.983 1.00 96.50 129 ALA A O 1
ATOM 1059 N N . PHE A 1 130 ? 3.119 4.044 -1.101 1.00 94.94 130 PHE A N 1
ATOM 1060 C CA . PHE A 1 130 ? 4.294 4.907 -0.971 1.00 94.94 130 PHE A CA 1
ATOM 1061 C C . PHE A 1 130 ? 4.261 5.801 0.275 1.00 94.94 130 PHE A C 1
ATOM 1063 O O . PHE A 1 130 ? 5.231 5.892 1.027 1.00 94.94 130 PHE A O 1
ATOM 1070 N N . LYS A 1 131 ? 3.134 6.486 0.490 1.00 92.12 131 LYS A N 1
ATOM 1071 C CA . LYS A 1 131 ? 2.962 7.398 1.625 1.00 92.12 131 LYS A CA 1
ATOM 1072 C C . LYS A 1 131 ? 2.819 6.639 2.934 1.00 92.12 131 LYS A C 1
ATOM 1074 O O . LYS A 1 131 ? 3.338 7.105 3.941 1.00 92.12 131 LYS A O 1
ATOM 1079 N N . TYR A 1 132 ? 2.114 5.512 2.890 1.00 92.69 132 TYR A N 1
ATOM 1080 C CA . TYR A 1 132 ? 1.825 4.699 4.056 1.00 92.69 132 TYR A CA 1
ATOM 1081 C C . TYR A 1 132 ? 3.089 4.035 4.595 1.00 92.69 132 TYR A C 1
ATOM 1083 O O . TYR A 1 132 ? 3.314 4.083 5.798 1.00 92.69 132 TYR A O 1
ATOM 1091 N N . VAL A 1 133 ? 3.939 3.467 3.728 1.00 90.38 133 VAL A N 1
ATOM 1092 C CA . VAL A 1 133 ? 5.083 2.649 4.164 1.00 90.38 133 VAL A CA 1
ATOM 1093 C C . VAL A 1 133 ? 6.362 3.469 4.401 1.00 90.38 133 VAL A C 1
ATOM 1095 O O . VAL A 1 133 ? 7.231 3.049 5.165 1.00 90.38 133 VAL A O 1
ATOM 1098 N N . LYS A 1 134 ? 6.500 4.662 3.799 1.00 88.69 134 LYS A N 1
ATOM 1099 C CA . LYS A 1 134 ? 7.701 5.491 4.009 1.00 88.69 134 LYS A CA 1
ATOM 1100 C C . LYS A 1 134 ? 7.759 6.072 5.425 1.00 88.69 134 LYS A C 1
ATOM 1102 O O . LYS A 1 134 ? 6.750 6.462 6.011 1.00 88.69 134 LYS A O 1
ATOM 1107 N N . LEU A 1 135 ? 8.976 6.295 5.915 1.00 81.06 135 LEU A N 1
ATOM 1108 C CA . LEU A 1 135 ? 9.196 7.042 7.151 1.00 81.06 135 LEU A CA 1
ATOM 1109 C C . LEU A 1 135 ? 8.773 8.513 6.983 1.00 81.06 135 LEU A C 1
ATOM 1111 O O . LEU A 1 135 ? 9.110 9.175 5.996 1.00 81.06 135 LEU A O 1
ATOM 1115 N N . ALA A 1 136 ? 8.054 9.059 7.970 1.00 76.69 136 ALA A N 1
ATOM 1116 C CA . ALA A 1 136 ? 7.412 10.377 7.882 1.00 76.69 136 ALA A CA 1
ATOM 1117 C C . ALA A 1 136 ? 8.366 11.518 7.468 1.00 76.69 136 ALA A C 1
ATOM 1119 O O . ALA A 1 136 ? 7.978 12.399 6.703 1.00 76.69 136 ALA A O 1
ATOM 1120 N N . LYS A 1 137 ? 9.628 11.471 7.914 1.00 80.00 137 LYS A N 1
ATOM 1121 C CA . LYS A 1 137 ? 10.638 12.520 7.683 1.00 80.00 137 LYS A CA 1
ATOM 1122 C C . LYS A 1 137 ? 11.381 12.419 6.344 1.00 80.00 137 LYS A C 1
ATOM 1124 O O . LYS A 1 137 ? 12.147 13.321 6.026 1.00 80.00 137 LYS A O 1
ATOM 1129 N N . GLN A 1 138 ? 11.195 11.345 5.576 1.00 83.31 138 GLN A N 1
ATOM 1130 C CA . GLN A 1 138 ? 11.935 11.111 4.331 1.00 83.31 138 GLN A CA 1
ATOM 1131 C C . GLN A 1 138 ? 11.085 11.436 3.094 1.00 83.31 138 GLN A C 1
ATOM 1133 O O . GLN A 1 138 ? 9.870 11.209 3.073 1.00 83.31 138 GLN A O 1
ATOM 1138 N N . SER A 1 139 ? 11.722 11.987 2.057 1.00 87.94 139 SER A N 1
ATOM 1139 C CA . SER A 1 139 ? 11.107 12.267 0.748 1.00 87.94 139 SER A CA 1
ATOM 1140 C C . SER A 1 139 ? 11.126 11.056 -0.194 1.00 87.94 139 SER A C 1
ATOM 1142 O O . SER A 1 139 ? 10.328 10.996 -1.131 1.00 87.94 139 SER A O 1
ATOM 1144 N N . SER A 1 140 ? 11.995 10.083 0.078 1.00 92.38 140 SER A N 1
ATOM 1145 C CA . SER A 1 140 ? 12.087 8.790 -0.598 1.00 92.38 140 SER A CA 1
ATOM 1146 C C . SER A 1 140 ? 11.772 7.645 0.366 1.00 92.38 140 SER A C 1
ATOM 1148 O O . SER A 1 140 ? 11.884 7.788 1.583 1.00 92.38 140 SER A O 1
ATOM 1150 N N . MET A 1 141 ? 11.357 6.511 -0.189 1.00 94.88 141 MET A N 1
ATOM 1151 C CA . MET A 1 141 ? 11.233 5.248 0.536 1.00 94.88 141 MET A CA 1
ATOM 1152 C C . MET A 1 141 ? 12.570 4.505 0.489 1.00 94.88 141 MET A C 1
ATOM 1154 O O . MET A 1 141 ? 13.211 4.487 -0.558 1.00 94.88 141 MET A O 1
ATOM 1158 N N . GLU A 1 142 ? 13.003 3.890 1.587 1.00 95.56 142 GLU A N 1
ATOM 1159 C CA . GLU A 1 142 ? 14.209 3.052 1.600 1.00 95.56 142 GLU A CA 1
ATOM 1160 C C . GLU A 1 142 ? 14.091 1.883 0.609 1.00 95.56 142 GLU A C 1
ATOM 1162 O O . GLU A 1 142 ? 13.010 1.311 0.450 1.00 95.56 142 GLU A O 1
ATOM 1167 N N . LEU A 1 143 ? 15.198 1.525 -0.057 1.00 96.00 143 LEU A N 1
ATOM 1168 C CA . LEU A 1 143 ? 15.192 0.516 -1.121 1.00 96.00 143 LEU A CA 1
ATOM 1169 C C . LEU A 1 143 ? 14.594 -0.825 -0.665 1.00 96.00 143 LEU A C 1
ATOM 1171 O O . LEU A 1 143 ? 13.720 -1.348 -1.351 1.00 96.00 143 LEU A O 1
ATOM 1175 N N . ASP A 1 144 ? 15.025 -1.374 0.474 1.00 95.62 144 ASP A N 1
ATOM 1176 C CA . ASP A 1 144 ? 14.523 -2.678 0.929 1.00 95.62 144 ASP A CA 1
ATOM 1177 C C . ASP A 1 144 ? 13.019 -2.629 1.250 1.00 95.62 144 ASP A C 1
ATOM 1179 O O . ASP A 1 144 ? 12.285 -3.546 0.891 1.00 95.62 144 ASP A O 1
ATOM 1183 N N . THR A 1 145 ? 12.523 -1.516 1.803 1.00 94.88 145 THR A N 1
ATOM 1184 C CA . THR A 1 145 ? 11.077 -1.321 2.018 1.00 94.88 145 THR A CA 1
ATOM 1185 C C . THR A 1 145 ? 10.320 -1.254 0.689 1.00 94.88 145 THR A C 1
ATOM 1187 O O . THR A 1 145 ? 9.265 -1.874 0.550 1.00 94.88 145 THR A O 1
ATOM 1190 N N . ALA A 1 146 ? 10.859 -0.548 -0.310 1.00 96.62 146 ALA A N 1
ATOM 1191 C CA . ALA A 1 146 ? 10.255 -0.466 -1.640 1.00 96.62 146 ALA A CA 1
ATOM 1192 C C . ALA A 1 146 ? 10.196 -1.835 -2.328 1.00 96.62 146 ALA A C 1
ATOM 1194 O O . ALA A 1 146 ? 9.169 -2.182 -2.909 1.00 96.62 146 ALA A O 1
ATOM 1195 N N . ILE A 1 14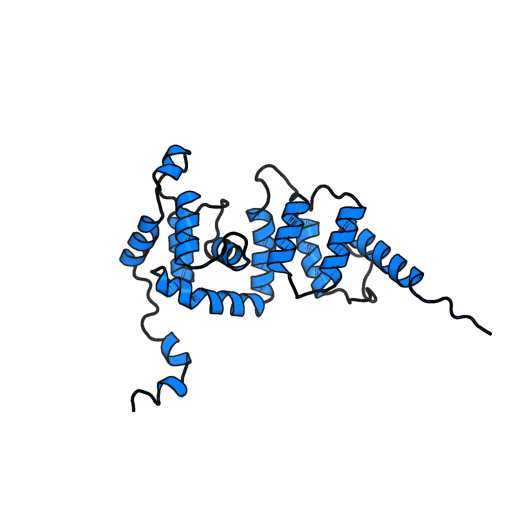7 ? 11.260 -2.636 -2.210 1.00 96.00 147 ILE A N 1
ATOM 1196 C CA . ILE A 1 147 ? 11.319 -4.004 -2.736 1.00 96.00 147 ILE A CA 1
ATOM 1197 C C . ILE A 1 147 ? 10.222 -4.874 -2.120 1.00 96.00 147 ILE A C 1
ATOM 1199 O O . ILE A 1 147 ? 9.494 -5.535 -2.862 1.00 96.00 147 ILE A O 1
ATOM 1203 N N . GLU A 1 148 ? 10.067 -4.860 -0.796 1.00 94.75 148 GLU A N 1
ATOM 1204 C CA . GLU A 1 148 ? 9.016 -5.639 -0.135 1.00 94.75 148 GLU A CA 1
ATOM 1205 C C . GLU A 1 148 ? 7.615 -5.154 -0.529 1.00 94.75 148 GLU A C 1
ATOM 1207 O O . GLU A 1 148 ? 6.748 -5.965 -0.853 1.00 94.75 148 GLU A O 1
ATOM 1212 N N . CYS A 1 149 ? 7.400 -3.839 -0.628 1.00 95.62 149 CYS A N 1
ATOM 1213 C CA . CYS A 1 149 ? 6.122 -3.295 -1.091 1.00 95.62 149 CYS A CA 1
ATOM 1214 C C . CYS A 1 149 ? 5.800 -3.714 -2.531 1.00 95.62 149 CYS A C 1
ATOM 1216 O O . CYS A 1 149 ? 4.665 -4.095 -2.823 1.00 95.62 149 CYS A O 1
ATOM 1218 N N . TRP A 1 150 ? 6.782 -3.683 -3.437 1.00 96.31 150 TRP A N 1
ATOM 1219 C CA . TRP A 1 150 ? 6.596 -4.172 -4.801 1.00 96.31 150 TRP A CA 1
ATOM 1220 C C . TRP A 1 150 ? 6.303 -5.665 -4.840 1.00 96.31 150 TRP A C 1
ATOM 1222 O O . TRP A 1 150 ? 5.411 -6.072 -5.574 1.00 96.31 150 TRP A O 1
ATOM 1232 N N . ARG A 1 151 ? 6.986 -6.486 -4.038 1.00 94.38 151 ARG A N 1
ATOM 1233 C CA . ARG A 1 151 ? 6.679 -7.920 -3.936 1.00 94.38 151 ARG A CA 1
ATOM 1234 C C . ARG A 1 151 ? 5.248 -8.140 -3.464 1.00 94.38 151 ARG A C 1
ATOM 1236 O O . ARG A 1 151 ? 4.524 -8.926 -4.059 1.00 94.38 151 ARG A O 1
ATOM 1243 N N . ILE A 1 152 ? 4.798 -7.393 -2.464 1.00 93.62 152 ILE A N 1
ATOM 1244 C CA . ILE A 1 152 ? 3.423 -7.482 -1.974 1.00 93.62 152 ILE A CA 1
ATOM 1245 C C . ILE A 1 152 ? 2.420 -7.087 -3.068 1.00 93.62 152 ILE A C 1
ATOM 1247 O O . ILE A 1 152 ? 1.453 -7.809 -3.307 1.00 93.62 152 ILE A O 1
ATOM 1251 N N . LEU A 1 153 ? 2.634 -5.967 -3.760 1.00 94.31 153 LEU A N 1
ATOM 1252 C CA . LEU A 1 153 ? 1.663 -5.400 -4.705 1.00 94.31 153 LEU A CA 1
ATOM 1253 C C . LEU A 1 153 ? 1.686 -6.056 -6.093 1.00 94.31 153 LEU A C 1
ATOM 1255 O O . LEU A 1 153 ? 0.629 -6.254 -6.681 1.00 94.31 153 LEU A O 1
ATOM 1259 N N . LEU A 1 154 ? 2.869 -6.403 -6.596 1.00 92.44 154 LEU A N 1
ATOM 1260 C CA . LEU A 1 154 ? 3.135 -6.799 -7.985 1.00 92.44 154 LEU A CA 1
ATOM 1261 C C . LEU A 1 154 ? 3.640 -8.249 -8.120 1.00 92.44 154 LEU A C 1
ATOM 1263 O O . LEU A 1 154 ? 4.038 -8.668 -9.207 1.00 92.44 154 LEU A O 1
ATOM 1267 N N . ALA A 1 155 ? 3.674 -9.044 -7.040 1.00 80.81 155 ALA A N 1
ATOM 1268 C CA . ALA A 1 155 ? 4.064 -10.451 -7.158 1.00 80.81 155 ALA A CA 1
ATOM 1269 C C . ALA A 1 155 ? 3.228 -11.177 -8.218 1.00 80.81 155 ALA A C 1
ATOM 1271 O O . ALA A 1 155 ? 1.998 -11.093 -8.223 1.00 80.81 155 ALA A O 1
ATOM 1272 N N . ASN A 1 156 ? 3.930 -11.941 -9.060 1.00 73.69 156 ASN A N 1
ATOM 1273 C CA . ASN A 1 156 ? 3.390 -12.779 -10.132 1.00 73.69 156 ASN A CA 1
ATOM 1274 C C . ASN A 1 156 ? 2.702 -12.020 -11.280 1.00 73.69 156 ASN A C 1
ATOM 1276 O O . ASN A 1 156 ? 2.062 -12.665 -12.108 1.00 73.69 156 ASN A O 1
ATOM 1280 N N . THR A 1 157 ? 2.826 -10.688 -11.360 1.00 74.94 157 THR A N 1
ATOM 1281 C CA . THR A 1 157 ? 2.204 -9.908 -12.447 1.00 74.94 157 THR A CA 1
ATOM 1282 C C . THR A 1 157 ? 3.168 -9.558 -13.574 1.00 74.94 157 THR A C 1
ATOM 1284 O O . THR A 1 157 ? 2.726 -9.424 -14.710 1.00 74.94 157 THR A O 1
ATOM 1287 N N . ASP A 1 158 ? 4.464 -9.393 -13.288 1.00 81.12 158 ASP A N 1
ATOM 1288 C CA . ASP A 1 158 ? 5.434 -8.935 -14.288 1.00 81.12 158 ASP A CA 1
ATOM 1289 C C . ASP A 1 158 ? 6.848 -9.473 -14.030 1.00 81.12 158 ASP A C 1
ATOM 1291 O O . ASP A 1 158 ? 7.414 -9.296 -12.949 1.00 81.12 158 ASP A O 1
ATOM 1295 N N . THR A 1 159 ? 7.446 -10.108 -15.038 1.00 84.19 159 THR A N 1
ATOM 1296 C CA . THR A 1 159 ? 8.805 -10.662 -14.961 1.00 84.19 159 THR A CA 1
ATOM 1297 C C . THR A 1 159 ? 9.879 -9.580 -14.855 1.00 84.19 159 THR A C 1
ATOM 1299 O O . THR A 1 159 ? 10.940 -9.830 -14.282 1.00 84.19 159 THR A O 1
ATOM 1302 N N . ARG A 1 160 ? 9.609 -8.361 -15.344 1.00 91.25 160 ARG A N 1
ATOM 1303 C CA . ARG A 1 160 ? 10.544 -7.226 -15.281 1.00 91.25 160 ARG A CA 1
ATOM 1304 C C . ARG A 1 160 ? 10.764 -6.728 -13.861 1.00 91.25 160 ARG A C 1
ATOM 1306 O O . ARG A 1 160 ? 11.788 -6.101 -13.603 1.00 91.25 160 ARG A O 1
ATOM 1313 N N . LEU A 1 161 ? 9.862 -7.034 -12.923 1.00 94.38 161 LEU A N 1
ATOM 1314 C CA . LEU A 1 161 ? 10.051 -6.677 -11.517 1.00 94.38 161 LEU A CA 1
ATOM 1315 C C . LEU A 1 161 ? 11.333 -7.300 -10.946 1.00 94.38 161 LEU A C 1
ATOM 1317 O O . LEU A 1 161 ? 12.064 -6.638 -10.212 1.00 94.38 161 LEU A O 1
ATOM 1321 N N . SER A 1 162 ? 11.629 -8.553 -11.297 1.00 93.38 162 SER A N 1
ATOM 1322 C CA . SER A 1 162 ? 12.844 -9.221 -10.827 1.00 93.38 162 SER A CA 1
ATOM 1323 C C . SER A 1 162 ? 14.106 -8.557 -11.381 1.00 93.38 162 SER A C 1
ATOM 1325 O O . SER A 1 162 ? 15.011 -8.260 -10.599 1.00 93.38 162 SER A O 1
ATOM 1327 N N . SER A 1 163 ? 14.137 -8.243 -12.683 1.00 94.44 163 SER A N 1
ATOM 1328 C CA . SER A 1 163 ? 15.239 -7.488 -13.302 1.00 94.44 163 SER A CA 1
ATOM 1329 C C . SER A 1 163 ? 15.412 -6.103 -12.675 1.00 94.44 163 SER A C 1
ATOM 1331 O O . SER A 1 163 ? 16.530 -5.681 -12.392 1.00 94.44 163 SER A O 1
ATOM 1333 N N . TRP A 1 164 ? 14.309 -5.399 -12.411 1.00 97.00 164 TRP A N 1
ATOM 1334 C CA . TRP A 1 164 ? 14.327 -4.086 -11.769 1.00 97.00 164 TRP A CA 1
ATOM 1335 C C . TRP A 1 164 ? 14.962 -4.144 -10.376 1.00 97.00 164 TRP A C 1
ATOM 1337 O O . TRP A 1 164 ? 15.857 -3.360 -10.062 1.00 97.00 164 TRP A O 1
ATOM 1347 N N . ILE A 1 165 ? 14.561 -5.113 -9.548 1.00 96.31 165 ILE A N 1
ATOM 1348 C CA . ILE A 1 165 ? 15.127 -5.301 -8.206 1.00 96.31 165 ILE A CA 1
ATOM 1349 C C . ILE A 1 165 ? 16.629 -5.622 -8.276 1.00 96.31 165 ILE A C 1
ATOM 1351 O O . ILE A 1 165 ? 17.406 -5.090 -7.478 1.00 96.31 165 ILE A O 1
ATOM 1355 N N . GLU A 1 166 ? 17.046 -6.476 -9.214 1.00 95.94 166 GLU A N 1
ATOM 1356 C CA . GLU A 1 166 ? 18.458 -6.803 -9.440 1.00 95.94 166 GLU A CA 1
ATOM 1357 C C . GLU A 1 166 ? 19.264 -5.552 -9.818 1.00 95.94 166 GLU A C 1
ATOM 1359 O O . GLU A 1 166 ? 20.281 -5.252 -9.184 1.00 95.94 166 GLU A O 1
ATOM 1364 N N . PHE A 1 167 ? 18.769 -4.774 -10.783 1.00 97.50 167 PHE A N 1
ATOM 1365 C CA . PHE A 1 167 ? 19.383 -3.528 -11.233 1.00 97.50 167 PHE A CA 1
ATOM 1366 C C . PHE A 1 167 ? 19.546 -2.514 -10.093 1.00 97.50 167 PHE A C 1
ATOM 1368 O O . PHE A 1 167 ? 20.636 -1.970 -9.893 1.00 97.50 167 PHE A O 1
ATOM 1375 N N . LEU A 1 168 ? 18.498 -2.290 -9.292 1.00 97.88 168 LEU A N 1
ATOM 1376 C CA . LEU A 1 168 ? 18.549 -1.354 -8.165 1.00 97.88 168 LEU A CA 1
ATOM 1377 C C . LEU A 1 168 ? 19.610 -1.749 -7.129 1.00 97.88 168 LEU A C 1
ATOM 1379 O O . LEU A 1 168 ? 20.320 -0.882 -6.604 1.00 97.88 168 LEU A O 1
ATOM 1383 N N . ARG A 1 169 ? 19.747 -3.055 -6.858 1.00 97.12 169 ARG A N 1
ATOM 1384 C CA . ARG A 1 169 ? 20.778 -3.596 -5.960 1.00 97.12 169 ARG A CA 1
ATOM 1385 C C . ARG A 1 169 ? 22.175 -3.423 -6.549 1.00 97.12 169 ARG A C 1
ATOM 1387 O O . ARG A 1 169 ? 23.069 -2.967 -5.837 1.00 97.12 169 ARG A O 1
ATOM 1394 N N . LEU A 1 170 ? 22.356 -3.717 -7.838 1.00 96.50 170 LEU A N 1
ATOM 1395 C CA . LEU A 1 170 ? 23.628 -3.535 -8.543 1.00 96.50 170 LEU A CA 1
ATOM 1396 C C . LEU A 1 170 ? 24.089 -2.072 -8.503 1.00 96.50 170 LEU A C 1
ATOM 1398 O O . LEU A 1 170 ? 25.244 -1.790 -8.180 1.00 96.50 170 LEU A O 1
ATOM 1402 N N . LYS A 1 171 ? 23.169 -1.136 -8.761 1.00 96.56 171 LYS A N 1
ATOM 1403 C CA . LYS A 1 171 ? 23.429 0.310 -8.728 1.00 96.56 171 LYS A CA 1
ATOM 1404 C C . LYS A 1 171 ? 23.560 0.869 -7.301 1.00 96.56 171 LYS A C 1
ATOM 1406 O O . LYS A 1 171 ? 23.959 2.018 -7.124 1.00 96.56 171 LYS A O 1
ATOM 1411 N N . LYS A 1 172 ? 23.267 0.065 -6.270 1.00 96.12 172 LYS A N 1
ATOM 1412 C CA . LYS A 1 172 ? 23.298 0.450 -4.846 1.00 96.12 172 LYS A CA 1
ATOM 1413 C C . LYS A 1 172 ? 22.421 1.675 -4.552 1.00 96.12 172 LYS A C 1
ATOM 1415 O O . LYS A 1 172 ? 22.822 2.580 -3.813 1.00 96.12 172 LYS A O 1
ATOM 1420 N N . VAL A 1 173 ? 21.225 1.711 -5.144 1.00 96.44 173 VAL A N 1
ATOM 1421 C CA . VAL A 1 173 ? 20.239 2.770 -4.891 1.00 96.44 173 VAL A CA 1
ATOM 1422 C C . VAL A 1 173 ? 19.863 2.763 -3.409 1.00 96.44 173 VAL A C 1
ATOM 1424 O O . VAL A 1 173 ? 19.585 1.717 -2.838 1.00 96.44 173 VAL A O 1
ATOM 1427 N N . ARG A 1 174 ? 19.864 3.932 -2.759 1.00 93.94 174 ARG A N 1
ATOM 1428 C CA . ARG A 1 174 ? 19.544 4.027 -1.320 1.00 93.94 174 ARG A CA 1
ATOM 1429 C C . ARG A 1 174 ? 18.049 4.146 -1.044 1.00 93.94 174 ARG A C 1
ATOM 1431 O O . ARG A 1 174 ? 17.577 3.723 0.005 1.00 93.94 174 ARG A O 1
ATOM 1438 N N . GLY A 1 175 ? 17.305 4.734 -1.973 1.00 95.12 175 GLY A N 1
ATOM 1439 C CA . GLY A 1 175 ? 15.871 4.900 -1.827 1.00 95.12 175 GLY A CA 1
ATOM 1440 C C . GLY A 1 175 ? 15.197 5.328 -3.118 1.00 95.12 175 GLY A C 1
ATOM 1441 O O . GLY A 1 175 ? 15.843 5.812 -4.044 1.00 95.12 175 GLY A O 1
ATOM 1442 N N . ILE A 1 176 ? 13.886 5.141 -3.147 1.00 97.75 176 ILE A N 1
ATOM 1443 C CA . ILE A 1 176 ? 13.022 5.351 -4.297 1.00 97.75 176 ILE A CA 1
ATOM 1444 C C . ILE A 1 176 ? 12.204 6.625 -4.064 1.00 97.75 176 ILE A C 1
ATOM 1446 O O . ILE A 1 176 ? 11.439 6.695 -3.096 1.00 97.75 176 ILE A O 1
ATOM 1450 N N . PRO A 1 177 ? 12.369 7.667 -4.895 1.00 96.31 177 PRO A N 1
ATOM 1451 C CA . PRO A 1 177 ? 11.507 8.842 -4.866 1.00 96.31 177 PRO A CA 1
ATOM 1452 C C . PRO A 1 177 ? 10.064 8.497 -5.244 1.00 96.31 177 PRO A C 1
ATOM 1454 O O . PRO A 1 177 ? 9.812 7.549 -5.986 1.00 96.31 177 PRO A O 1
ATOM 1457 N N . LYS A 1 178 ? 9.110 9.318 -4.789 1.00 95.62 178 LYS A N 1
ATOM 1458 C CA . LYS A 1 178 ? 7.680 9.145 -5.100 1.00 95.62 178 LYS A CA 1
ATOM 1459 C C . LYS A 1 178 ? 7.405 9.088 -6.603 1.00 95.62 178 LYS A C 1
ATOM 1461 O O . LYS A 1 178 ? 6.569 8.310 -7.044 1.00 95.62 178 LYS A O 1
ATOM 1466 N N . ASP A 1 179 ? 8.091 9.937 -7.359 1.00 96.44 179 ASP A N 1
ATOM 1467 C CA . ASP A 1 179 ? 7.930 10.035 -8.805 1.00 96.44 179 ASP A CA 1
ATOM 1468 C C . ASP A 1 179 ? 8.351 8.734 -9.503 1.00 96.44 179 ASP A C 1
ATOM 1470 O O . ASP A 1 179 ? 7.540 8.109 -10.179 1.00 96.44 179 ASP A O 1
ATOM 1474 N N . THR A 1 180 ? 9.554 8.234 -9.197 1.00 97.94 180 THR A N 1
ATOM 1475 C CA . THR A 1 180 ? 10.036 6.932 -9.678 1.00 97.94 180 THR A CA 1
ATOM 1476 C C . THR A 1 180 ? 9.127 5.782 -9.270 1.00 97.94 180 THR A C 1
ATOM 1478 O O . THR A 1 180 ? 8.826 4.930 -10.098 1.00 97.94 180 THR A O 1
ATOM 1481 N N . TRP A 1 181 ? 8.655 5.760 -8.019 1.00 97.88 181 TRP A N 1
ATOM 1482 C CA . TRP A 1 181 ? 7.688 4.759 -7.570 1.00 97.88 181 TRP A CA 1
ATOM 1483 C C . TRP A 1 181 ? 6.440 4.778 -8.452 1.00 97.88 181 TRP A C 1
ATOM 1485 O O . TRP A 1 181 ? 6.085 3.749 -9.019 1.00 97.88 181 TRP A O 1
ATOM 1495 N N . ASN A 1 182 ? 5.805 5.943 -8.603 1.00 96.69 182 ASN A N 1
ATOM 1496 C CA . ASN A 1 182 ? 4.572 6.109 -9.368 1.00 96.69 182 ASN A CA 1
ATOM 1497 C C . ASN A 1 182 ? 4.748 5.731 -10.843 1.00 96.69 182 ASN A C 1
ATOM 1499 O O . ASN A 1 182 ? 3.981 4.913 -11.349 1.00 96.69 182 ASN A O 1
ATOM 1503 N N . LEU A 1 183 ? 5.769 6.285 -11.502 1.00 97.50 183 LEU A N 1
ATOM 1504 C CA . LEU A 1 183 ? 6.017 6.065 -12.924 1.00 97.50 183 LEU A CA 1
ATOM 1505 C C . LEU A 1 183 ? 6.479 4.639 -13.226 1.00 97.50 183 LEU A C 1
ATOM 1507 O O . LEU A 1 183 ? 6.257 4.163 -14.332 1.00 97.50 183 LEU A O 1
ATOM 1511 N N . PHE A 1 184 ? 7.016 3.899 -12.252 1.00 97.62 184 PHE A N 1
ATOM 1512 C CA . PHE A 1 184 ? 7.316 2.482 -12.451 1.00 97.62 184 PHE A CA 1
ATOM 1513 C C . PHE A 1 184 ? 6.055 1.643 -12.732 1.00 97.62 184 PHE A C 1
ATOM 1515 O O . PHE A 1 184 ? 6.100 0.734 -13.555 1.00 97.62 184 PHE A O 1
ATOM 1522 N N . LEU A 1 185 ? 4.898 1.966 -12.137 1.00 96.62 185 LEU A N 1
ATOM 1523 C CA . LEU A 1 185 ? 3.647 1.272 -12.479 1.00 96.62 185 LEU A CA 1
ATOM 1524 C C . LEU A 1 185 ? 3.193 1.592 -13.912 1.00 96.62 185 LEU A C 1
ATOM 1526 O O . LEU A 1 185 ? 2.737 0.703 -14.634 1.00 96.62 185 LEU A O 1
ATOM 1530 N N . ASP A 1 186 ? 3.327 2.853 -14.329 1.00 95.62 186 ASP A N 1
ATOM 1531 C CA . ASP A 1 186 ? 3.034 3.274 -15.703 1.00 95.62 186 ASP A CA 1
ATOM 1532 C C . ASP A 1 186 ? 3.983 2.601 -16.702 1.00 95.62 186 ASP A C 1
ATOM 1534 O O . ASP A 1 186 ? 3.537 2.136 -17.750 1.00 95.62 186 ASP A O 1
ATOM 1538 N N . PHE A 1 187 ? 5.262 2.474 -16.349 1.00 96.56 187 PHE A N 1
ATOM 1539 C CA . PHE A 1 187 ? 6.263 1.755 -17.126 1.00 96.56 187 PHE A CA 1
ATOM 1540 C C . PHE A 1 187 ? 5.864 0.290 -17.337 1.00 96.56 187 PHE A C 1
ATOM 1542 O O . PHE A 1 187 ? 5.782 -0.167 -18.476 1.00 96.56 187 PHE A O 1
ATOM 1549 N N . LEU A 1 188 ? 5.522 -0.433 -16.264 1.00 94.75 188 LEU A N 1
ATOM 1550 C CA . LEU A 1 188 ? 5.079 -1.827 -16.373 1.00 94.75 188 LEU A CA 1
ATOM 1551 C C . LEU A 1 188 ? 3.791 -1.968 -17.202 1.00 94.75 188 LEU A C 1
ATOM 1553 O O . LEU A 1 188 ? 3.598 -2.964 -17.892 1.00 94.75 188 LEU A O 1
ATOM 1557 N N . THR A 1 189 ? 2.912 -0.969 -17.174 1.00 92.56 189 THR A N 1
ATOM 1558 C CA . THR A 1 189 ? 1.632 -1.038 -17.893 1.00 92.56 189 THR A CA 1
ATOM 1559 C C . THR A 1 189 ? 1.767 -0.720 -19.384 1.00 92.56 189 THR A C 1
ATOM 1561 O O . THR A 1 189 ? 1.062 -1.319 -20.195 1.00 92.56 189 THR A O 1
ATOM 1564 N N . ASN A 1 190 ? 2.628 0.234 -19.746 1.00 94.25 190 ASN A N 1
ATOM 1565 C CA . ASN A 1 190 ? 2.622 0.850 -21.076 1.00 94.25 190 ASN A CA 1
ATOM 1566 C C . ASN A 1 190 ? 3.851 0.512 -21.927 1.00 94.25 190 ASN A C 1
ATOM 1568 O O . ASN A 1 190 ? 3.794 0.649 -23.148 1.00 94.25 190 ASN A O 1
ATOM 1572 N N . ILE A 1 191 ? 4.955 0.081 -21.317 1.00 95.62 191 ILE A N 1
ATOM 1573 C CA . ILE A 1 191 ? 6.164 -0.304 -22.048 1.00 95.62 191 ILE A CA 1
ATOM 1574 C C . ILE A 1 191 ? 6.114 -1.802 -22.340 1.00 95.62 191 ILE A C 1
ATOM 1576 O O . ILE A 1 191 ? 5.722 -2.600 -21.487 1.00 95.62 191 ILE A O 1
ATOM 1580 N N . ALA A 1 192 ? 6.493 -2.189 -23.552 1.00 92.44 192 ALA A N 1
ATOM 1581 C CA . ALA A 1 192 ? 6.593 -3.572 -23.979 1.00 92.44 192 ALA A CA 1
ATOM 1582 C C . ALA A 1 192 ? 7.719 -4.293 -23.224 1.00 92.44 192 ALA A C 1
ATOM 1584 O O . ALA A 1 192 ? 8.674 -3.682 -22.743 1.00 92.44 192 ALA A O 1
ATOM 1585 N N . VAL A 1 193 ? 7.612 -5.617 -23.108 1.00 90.12 193 VAL A N 1
ATOM 1586 C CA . VAL A 1 193 ? 8.593 -6.426 -22.364 1.00 90.12 193 VAL A CA 1
ATOM 1587 C C . VAL A 1 193 ? 9.978 -6.398 -23.023 1.00 90.12 193 VAL A C 1
ATOM 1589 O O . VAL A 1 193 ? 10.982 -6.513 -22.330 1.00 90.12 193 VAL A O 1
ATOM 1592 N N . ASP A 1 194 ? 10.030 -6.205 -24.340 1.00 90.00 194 ASP A N 1
ATOM 1593 C CA . ASP A 1 194 ? 11.257 -6.060 -25.130 1.00 90.00 194 ASP A CA 1
ATOM 1594 C C . ASP A 1 194 ? 11.758 -4.607 -25.234 1.00 90.00 194 ASP A C 1
ATOM 1596 O O . ASP A 1 194 ? 12.746 -4.347 -25.917 1.00 90.00 194 ASP A O 1
ATOM 1600 N N . PHE A 1 195 ? 11.078 -3.666 -24.569 1.00 94.06 195 PHE A N 1
ATOM 1601 C CA . PHE A 1 195 ? 11.360 -2.228 -24.586 1.00 94.06 195 PHE A CA 1
ATOM 1602 C C . PHE A 1 195 ? 11.293 -1.572 -25.979 1.00 94.06 195 PHE A C 1
ATOM 1604 O O . PHE A 1 195 ? 11.741 -0.441 -26.143 1.00 94.06 195 PHE A O 1
ATOM 1611 N N . SER A 1 196 ? 10.692 -2.233 -26.976 1.00 93.25 196 SER A N 1
ATOM 1612 C CA . SER A 1 196 ? 10.625 -1.750 -28.368 1.00 93.25 196 SER A CA 1
ATOM 1613 C C . SER A 1 196 ? 9.903 -0.410 -28.540 1.00 93.25 196 SER A C 1
ATOM 1615 O O . SER A 1 196 ? 10.176 0.320 -29.491 1.00 93.25 196 SER A O 1
ATOM 1617 N N . ASN A 1 197 ? 8.988 -0.081 -27.626 1.00 95.00 197 ASN A N 1
ATOM 1618 C CA . ASN A 1 197 ? 8.239 1.174 -27.607 1.00 95.00 197 ASN A CA 1
ATOM 1619 C C . ASN A 1 197 ? 8.734 2.165 -26.536 1.00 95.00 197 ASN A C 1
ATOM 1621 O O . ASN A 1 197 ? 8.020 3.121 -26.229 1.00 95.00 197 ASN A O 1
ATOM 1625 N N . TYR A 1 198 ? 9.903 1.923 -25.935 1.00 96.44 198 TYR A N 1
ATOM 1626 C CA . TYR A 1 198 ? 10.505 2.850 -24.983 1.00 96.44 198 TYR A CA 1
ATOM 1627 C C . TYR A 1 198 ? 11.175 4.021 -25.707 1.00 96.44 198 TYR A C 1
ATOM 1629 O O . TYR A 1 198 ? 11.920 3.822 -26.663 1.00 96.44 198 TYR A O 1
ATOM 1637 N N . ASP A 1 199 ? 10.938 5.233 -25.212 1.00 94.19 199 ASP A N 1
ATOM 1638 C CA . ASP A 1 199 ? 11.565 6.465 -25.685 1.00 94.19 199 ASP A CA 1
ATOM 1639 C C . ASP A 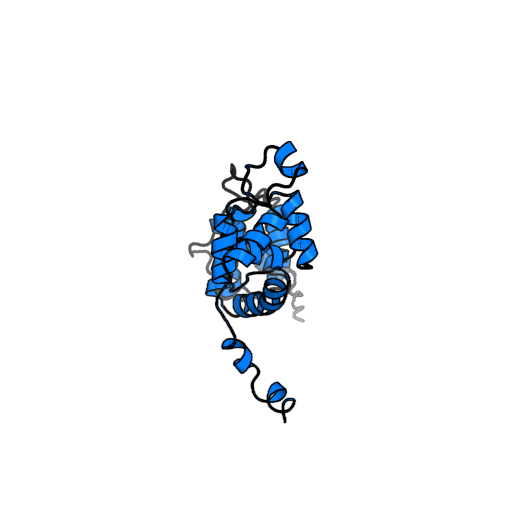1 199 ? 12.326 7.120 -24.527 1.00 94.19 199 ASP A C 1
ATOM 1641 O O . ASP A 1 199 ? 11.718 7.515 -23.531 1.00 94.19 199 ASP A O 1
ATOM 1645 N N . SER A 1 200 ? 13.649 7.224 -24.659 1.00 90.25 200 SER A N 1
ATOM 1646 C CA . SER A 1 200 ? 14.530 7.824 -23.649 1.00 90.25 200 SER A CA 1
ATOM 1647 C C . SER A 1 200 ? 14.472 9.352 -23.611 1.00 90.25 200 SER A C 1
ATOM 1649 O O . SER A 1 200 ? 14.972 9.949 -22.667 1.00 90.25 200 SER A O 1
ATOM 1651 N N . GLU A 1 201 ? 13.886 9.996 -24.624 1.00 91.25 201 GLU A N 1
ATOM 1652 C CA . GLU A 1 201 ? 13.699 11.454 -24.649 1.00 91.25 201 GLU A CA 1
ATOM 1653 C C . GLU A 1 201 ? 12.374 11.878 -23.986 1.00 91.25 201 GLU A C 1
ATOM 1655 O O . GLU A 1 201 ? 12.105 13.067 -23.789 1.00 91.25 201 GLU A O 1
ATOM 1660 N N . SER A 1 202 ? 11.531 10.906 -23.625 1.00 93.19 202 SER A N 1
ATOM 1661 C CA . SER A 1 202 ? 10.310 11.134 -22.858 1.00 93.19 202 SER A CA 1
ATOM 1662 C C . SER A 1 202 ? 10.611 11.482 -21.393 1.00 93.19 202 SER A C 1
ATOM 1664 O O . SER A 1 202 ? 11.708 11.288 -20.881 1.00 93.19 202 SER A O 1
ATOM 1666 N N . ALA A 1 203 ? 9.609 11.993 -20.672 1.00 94.81 203 ALA A N 1
ATOM 1667 C CA . ALA A 1 203 ? 9.753 12.466 -19.290 1.00 94.81 203 ALA A CA 1
ATOM 1668 C C . ALA A 1 203 ? 9.790 11.333 -18.238 1.00 94.81 203 ALA A C 1
ATOM 1670 O O . ALA A 1 203 ? 9.109 11.412 -17.211 1.00 94.81 203 ALA A O 1
ATOM 1671 N N . TRP A 1 204 ? 10.545 10.263 -18.492 1.00 97.19 204 TRP A N 1
ATOM 1672 C CA . TRP A 1 204 ? 10.764 9.205 -17.512 1.00 97.19 204 TRP A CA 1
ATOM 1673 C C . TRP A 1 204 ? 11.773 9.647 -16.438 1.00 97.19 204 TRP A C 1
ATOM 1675 O O . TRP A 1 204 ? 12.615 10.516 -16.667 1.00 97.19 204 TRP A O 1
ATOM 1685 N N . PRO A 1 205 ? 11.710 9.080 -15.221 1.00 97.00 205 PRO A N 1
ATOM 1686 C CA . PRO A 1 205 ? 12.773 9.249 -14.247 1.00 97.00 205 PRO A CA 1
ATOM 1687 C C . PRO A 1 205 ? 14.061 8.639 -14.792 1.00 97.00 205 PRO A C 1
ATOM 1689 O O . PRO A 1 205 ? 14.048 7.485 -15.209 1.00 97.00 205 PRO A O 1
ATOM 1692 N N . VAL A 1 206 ? 15.183 9.338 -14.614 1.00 96.44 206 VAL A N 1
ATOM 1693 C CA . VAL A 1 206 ? 16.524 8.875 -15.028 1.00 96.44 206 VAL A CA 1
ATOM 1694 C C . VAL A 1 206 ? 16.818 7.434 -14.593 1.00 96.44 206 VAL A C 1
ATOM 1696 O O . VAL A 1 206 ? 17.446 6.670 -15.314 1.00 96.44 206 VAL A O 1
ATOM 1699 N N . LEU A 1 207 ? 16.333 7.021 -13.417 1.00 97.56 207 LEU A N 1
ATOM 1700 C CA . LEU A 1 207 ? 16.545 5.659 -12.924 1.00 97.56 207 LEU A CA 1
ATOM 1701 C C . LEU A 1 207 ? 15.849 4.583 -13.781 1.00 97.56 207 LEU A C 1
ATOM 1703 O O . LEU A 1 207 ? 16.333 3.457 -13.843 1.00 97.56 207 LEU A O 1
ATOM 1707 N N . ILE A 1 208 ? 14.717 4.915 -14.409 1.00 98.00 208 ILE A N 1
ATOM 1708 C CA . ILE A 1 208 ? 14.023 4.043 -15.364 1.00 98.00 208 ILE A CA 1
ATOM 1709 C C . ILE A 1 208 ? 14.786 4.021 -16.695 1.00 98.00 208 ILE A C 1
ATOM 1711 O O . ILE A 1 208 ? 15.007 2.931 -17.219 1.00 98.00 208 ILE A O 1
ATOM 1715 N N . ASP A 1 209 ? 15.274 5.166 -17.185 1.00 97.62 209 ASP A N 1
ATOM 1716 C CA . ASP A 1 209 ? 16.101 5.221 -18.405 1.00 97.62 209 ASP A CA 1
ATOM 1717 C C . ASP A 1 209 ? 17.338 4.325 -18.287 1.00 97.62 209 ASP A C 1
ATOM 1719 O O . ASP A 1 209 ? 17.600 3.469 -19.134 1.00 97.62 209 ASP A O 1
ATOM 1723 N N . GLU A 1 210 ? 18.070 4.462 -17.181 1.00 97.50 210 GLU A N 1
ATOM 1724 C CA . GLU A 1 210 ? 19.268 3.671 -16.904 1.00 97.50 210 GLU A CA 1
ATOM 1725 C C . GLU A 1 210 ? 18.963 2.171 -16.752 1.00 97.50 210 GLU A C 1
ATOM 1727 O O . GLU A 1 210 ? 19.812 1.331 -17.060 1.00 97.50 210 GLU A O 1
ATOM 1732 N N . PHE A 1 211 ? 17.767 1.819 -16.269 1.00 97.50 211 PHE A N 1
ATOM 1733 C CA . PHE A 1 211 ? 17.324 0.428 -16.192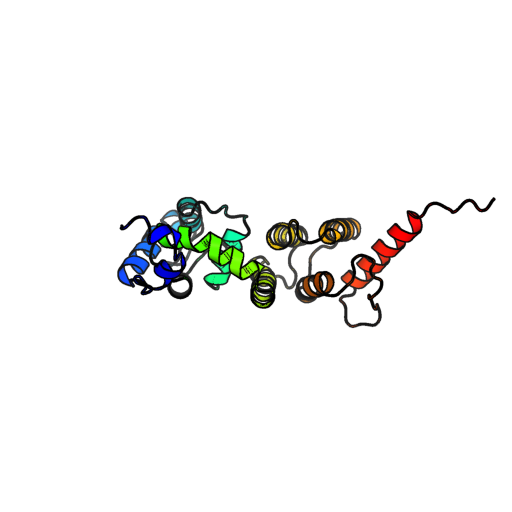 1.00 97.50 211 PHE A CA 1
ATOM 1734 C C . PHE A 1 211 ? 17.075 -0.162 -17.578 1.00 97.50 211 PHE A C 1
ATOM 1736 O O . PHE A 1 211 ? 17.548 -1.263 -17.862 1.00 97.50 211 PHE A O 1
ATOM 1743 N N . VAL A 1 212 ? 16.381 0.568 -18.454 1.00 96.75 212 VAL A N 1
ATOM 1744 C CA . VAL A 1 212 ? 16.139 0.120 -19.831 1.00 96.75 212 VAL A CA 1
ATOM 1745 C C . VAL A 1 212 ? 17.460 -0.032 -20.581 1.00 96.75 212 VAL A C 1
ATOM 1747 O O . VAL A 1 212 ? 17.692 -1.064 -21.210 1.00 96.75 212 VAL A O 1
ATOM 1750 N N . GLU A 1 213 ? 18.372 0.935 -20.454 1.00 96.00 213 GLU A N 1
ATOM 1751 C CA . GLU A 1 213 ? 19.708 0.850 -21.051 1.00 96.00 213 GLU A CA 1
ATOM 1752 C C . GLU A 1 213 ? 20.471 -0.397 -20.562 1.00 96.00 213 GLU A C 1
ATOM 1754 O O . GLU A 1 213 ? 21.122 -1.095 -21.348 1.00 96.00 213 GLU A O 1
ATOM 1759 N N . HIS A 1 214 ? 20.382 -0.708 -19.265 1.00 95.56 214 HIS A N 1
ATOM 1760 C CA . HIS A 1 214 ? 21.008 -1.890 -18.678 1.00 95.56 214 HIS A CA 1
ATOM 1761 C C . HIS A 1 214 ? 20.435 -3.202 -19.235 1.00 95.56 214 HIS A C 1
ATOM 1763 O O . HIS A 1 214 ? 21.202 -4.096 -19.608 1.00 95.56 214 HIS A O 1
ATOM 1769 N N . GLU A 1 215 ? 19.110 -3.321 -19.327 1.00 94.81 215 GLU A N 1
ATOM 1770 C CA . GLU A 1 215 ? 18.456 -4.529 -19.839 1.00 94.81 215 GLU A CA 1
ATOM 1771 C C . GLU A 1 215 ? 18.710 -4.724 -21.341 1.00 94.81 215 GLU A C 1
ATOM 1773 O O . GLU A 1 215 ? 19.025 -5.838 -21.763 1.00 94.81 215 GLU A O 1
ATOM 1778 N N . LEU A 1 216 ? 18.693 -3.656 -22.147 1.00 93.69 216 LEU A N 1
ATOM 1779 C CA . LEU A 1 216 ? 19.029 -3.728 -23.575 1.00 93.69 216 LEU A CA 1
ATOM 1780 C C . LEU A 1 216 ? 20.471 -4.206 -23.806 1.00 93.69 216 LEU A C 1
ATOM 1782 O O . LEU A 1 216 ? 20.710 -5.056 -24.668 1.00 93.69 216 LEU A O 1
ATOM 1786 N N . LYS A 1 217 ? 21.436 -3.740 -22.999 1.00 93.12 217 LYS A N 1
ATOM 1787 C CA . LYS A 1 217 ? 22.825 -4.237 -23.045 1.00 93.12 217 LYS A CA 1
ATOM 1788 C C . LYS A 1 217 ? 22.920 -5.721 -22.683 1.00 93.12 217 LYS A C 1
ATOM 1790 O O . LYS A 1 217 ? 23.667 -6.455 -23.329 1.00 93.12 217 LYS A O 1
ATOM 1795 N N . LYS A 1 218 ? 22.164 -6.187 -21.681 1.00 90.00 218 LYS A N 1
ATOM 1796 C CA . LYS A 1 218 ? 22.100 -7.617 -21.317 1.00 90.00 218 LYS A CA 1
ATOM 1797 C C . LYS A 1 218 ? 21.531 -8.465 -22.455 1.00 90.00 218 LYS A C 1
ATOM 1799 O O . LYS A 1 218 ? 22.081 -9.525 -22.740 1.00 90.00 218 LYS A O 1
ATOM 1804 N N . ILE A 1 219 ? 20.478 -7.995 -23.125 1.00 88.00 219 ILE A N 1
ATOM 1805 C CA . ILE A 1 219 ? 19.880 -8.685 -24.278 1.00 88.00 219 ILE A CA 1
ATOM 1806 C C . ILE A 1 219 ? 20.886 -8.776 -25.432 1.00 88.00 219 ILE A C 1
ATOM 1808 O O . ILE A 1 219 ? 21.085 -9.864 -25.971 1.00 88.00 219 ILE A O 1
ATOM 1812 N N . ALA A 1 220 ? 21.568 -7.675 -25.763 1.00 89.25 220 ALA A N 1
ATOM 1813 C CA . ALA A 1 220 ? 22.576 -7.647 -26.824 1.00 89.25 220 ALA A CA 1
ATOM 1814 C C . ALA A 1 220 ? 23.752 -8.602 -26.548 1.00 89.25 220 ALA A C 1
ATOM 1816 O O . ALA A 1 220 ? 24.199 -9.308 -27.448 1.00 89.25 220 ALA A O 1
ATOM 1817 N N . ASN A 1 221 ? 24.215 -8.680 -25.297 1.00 85.31 221 ASN A N 1
ATOM 1818 C CA . ASN A 1 221 ? 25.314 -9.567 -24.903 1.00 85.31 221 ASN A CA 1
ATOM 1819 C C . ASN A 1 221 ? 24.923 -11.057 -24.855 1.00 85.31 221 ASN A C 1
ATOM 1821 O O . ASN A 1 221 ? 25.799 -11.915 -24.924 1.00 85.31 221 ASN A O 1
ATOM 1825 N N . ASN A 1 222 ? 23.629 -11.367 -24.727 1.00 76.12 222 ASN A N 1
ATOM 1826 C CA . ASN A 1 222 ? 23.111 -12.736 -24.658 1.00 76.12 222 ASN A CA 1
ATOM 1827 C C . ASN A 1 222 ? 22.685 -13.304 -26.023 1.00 76.12 222 ASN A C 1
ATOM 1829 O O . ASN A 1 222 ? 22.311 -14.476 -26.096 1.00 76.12 222 ASN A O 1
ATOM 1833 N N . GLN A 1 223 ? 22.734 -12.519 -27.104 1.00 61.97 223 GLN A N 1
ATOM 1834 C CA . GLN A 1 223 ? 22.560 -13.067 -28.448 1.00 61.97 223 GLN A CA 1
ATOM 1835 C C . GLN A 1 223 ? 23.826 -13.847 -28.842 1.00 61.97 223 GLN A C 1
ATOM 1837 O O . GLN A 1 223 ? 24.921 -13.281 -28.805 1.00 61.97 223 GLN A O 1
ATOM 1842 N N . PRO A 1 224 ? 23.722 -15.142 -29.207 1.00 53.31 224 PRO A N 1
ATOM 1843 C CA . PRO A 1 224 ? 24.879 -15.886 -29.678 1.00 53.31 224 PRO A CA 1
ATOM 1844 C C . PRO A 1 224 ? 25.413 -15.191 -30.928 1.00 53.31 224 PRO A C 1
ATOM 1846 O O . PRO A 1 224 ? 24.639 -14.847 -31.823 1.00 53.31 224 PRO A O 1
ATOM 1849 N N . ALA A 1 225 ? 26.731 -14.988 -30.987 1.00 51.62 225 ALA A N 1
ATOM 1850 C CA . ALA A 1 225 ? 27.400 -14.603 -32.218 1.00 51.62 225 ALA A CA 1
ATOM 1851 C C . ALA A 1 225 ? 26.937 -15.579 -33.306 1.00 51.62 225 ALA A C 1
ATOM 1853 O O . ALA A 1 225 ? 27.256 -16.768 -33.251 1.00 51.62 225 ALA A O 1
ATOM 1854 N N . ASN A 1 226 ? 26.123 -15.098 -34.248 1.00 43.94 226 ASN A N 1
ATOM 1855 C CA . ASN A 1 226 ? 25.809 -15.852 -35.446 1.00 43.94 226 ASN A CA 1
ATOM 1856 C C . ASN A 1 226 ? 27.151 -16.082 -36.142 1.00 43.94 226 ASN A C 1
ATOM 1858 O O . ASN A 1 226 ? 27.713 -15.174 -36.757 1.00 43.94 226 ASN A O 1
ATOM 1862 N N . ASN A 1 227 ? 27.689 -17.288 -35.968 1.00 45.88 227 ASN A N 1
ATOM 1863 C CA . ASN A 1 227 ? 28.782 -17.812 -36.761 1.00 45.88 227 ASN A CA 1
ATOM 1864 C C . ASN A 1 227 ? 28.267 -17.898 -38.198 1.00 45.88 227 ASN A C 1
ATOM 1866 O O . ASN A 1 227 ? 27.686 -18.904 -38.599 1.00 45.88 227 ASN A O 1
ATOM 1870 N N . ASN A 1 228 ? 28.452 -16.815 -38.948 1.00 43.03 228 ASN A N 1
ATOM 1871 C CA . ASN A 1 228 ? 28.420 -16.851 -40.398 1.00 43.03 228 ASN A CA 1
ATOM 1872 C C . ASN A 1 228 ? 29.599 -17.717 -40.845 1.00 43.03 228 ASN A C 1
ATOM 1874 O O . ASN A 1 228 ? 30.754 -17.302 -40.728 1.00 43.03 228 ASN A O 1
ATOM 1878 N N . ASN A 1 229 ? 29.278 -18.913 -41.326 1.00 38.66 229 ASN A N 1
ATOM 1879 C CA . ASN A 1 229 ? 30.123 -19.708 -42.202 1.00 38.66 229 ASN A CA 1
ATOM 1880 C C . ASN A 1 229 ? 29.365 -19.894 -43.515 1.00 38.66 229 ASN A C 1
ATOM 1882 O O . ASN A 1 229 ? 28.161 -20.232 -43.428 1.00 38.66 229 ASN A O 1
#

Solvent-accessible surface area (backbone atoms only — not comparable to full-atom values): 13194 Å² total; per-residue (Å²): 121,78,72,62,55,64,80,73,45,78,68,63,67,80,73,65,76,75,72,53,49,67,68,49,32,49,54,49,50,57,76,27,30,57,32,69,72,24,48,75,71,68,45,65,82,64,19,24,26,57,64,14,39,54,53,51,32,53,74,50,71,44,54,84,85,37,50,65,40,53,49,50,41,54,63,24,64,44,86,49,75,61,36,38,44,57,64,34,48,50,54,22,27,55,74,70,51,28,32,42,63,69,54,38,49,67,45,47,67,55,54,53,50,55,34,74,74,31,67,68,56,41,50,51,49,58,57,45,46,57,67,50,73,31,58,89,92,50,85,40,29,47,39,71,59,49,51,53,50,45,47,46,75,48,61,96,73,53,78,62,56,58,56,50,55,51,50,42,59,75,72,61,56,70,50,44,40,61,64,52,58,54,50,48,57,53,45,68,72,72,41,48,97,82,47,83,74,61,62,85,88,50,96,66,49,66,72,56,49,55,46,53,55,51,52,54,52,53,53,62,72,68,53,74,82,78,80,84,124

Nearest PDB structures (foldseek):
  5ufi-assembly3_C  TM=9.460E-01  e=2.400E-17  Homo sapiens
  4gao-assembly3_D  TM=9.517E-01  e=9.760E-17  Homo sapiens
  6xon-assembly1_A  TM=9.357E-01  e=1.128E-16  Tequatrovirus T4
  6xop-assembly1_A  TM=9.298E-01  e=1.744E-16  Tequatrovirus T4
  6xoq-assembly1_A  TM=9.308E-01  e=2.447E-16  Tequatrovirus T4

pLDDT: mean 89.45, std 15.37, range [38.66, 98.38]

Mean predicted aligned error: 7.43 Å

Sequence (229 aa):
MACDIFYQNPSYFSQVDSSVDTRRLDQFFQKYANDPKDLAQKVENGRIGPHGMVRFLRDLGVDPTSRMALILAWKLKAERQCEFSQQEFRDGMNSLGADSSEKLKQLLPNVERELLENKNQFRELYQFAFKYVKLAKQSSMELDTAIECWRILLANTDTRLSSWIEFLRLKKVRGIPKDTWNLFLDFLTNIAVDFSNYDSESAWPVLIDEFVEHELKKIANNQPANNNN

Foldseek 3Di:
DVVVVVPPCPPVVVPDDLDADPVLLVVQQVQLFPDVVCVVVVNDHQKRAQRSLVVLCVLLVHDCLALLVLLLCVLLVPQAPSMDGNNSSVNSCNVQSHSHSVSNSVSSVVSVVVCVVDPVSLLSSQLSLQNHQADPPDQFRFLVSLLSSCCRSCPPPDPVNVLLNVLCVVVVPGTGGSQLSSVVVVCRVPADPLNPVPDLVDPHDPSVSVSNVVVNVVVVVPPPDPPDD

Radius of gyration: 22.44 Å; Cα contacts (8 Å, |Δi|>4): 205; chains: 1; bounding box: 68×38×70 Å

InterPro domains:
  IPR005176 Potentiating neddylation domain [PF03556] (103-214)
  IPR005176 Potentiating neddylation domain [PS51229] (20-216)
  IPR014764 Defective-in-cullin neddylation protein [PTHR12281] (3-217)
  IPR042460 DCN1-like, PONY binding domain [G3DSA:1.10.238.200] (118-225)

Organism: Meloidogyne incognita (NCBI:txid6306)

Secondary structure (DSSP, 8-state):
-HHHHHHH-GGGGGGS-----HHHHHHHHHTTSS-HHHHHTTPPTTEE-HHHHHHHHHHHT--TTSHHHHHHHHHTT-SSTT-EEHHHHHHHHHHHT-SSHHHHHHHHHHHHHHHHH-HHHHHHHHHHHHHHHS-TT-SEEEHHHHHHHHHHHHTTT-THHHHHHHHHHHTT--EEEHHHHHHHHHHHHHS-TT-TT--TTSS--HHHHHHHHHHHHHHHHHS------